Protein AF-A0A965E3R0-F1 (afdb_monomer_lite)

pLDDT: mean 94.41, std 3.92, range [62.34, 98.75]

Foldseek 3Di:
DDFLLLLLQLLVLLLLLQPDPDHDDLPDQLLPDPPSGDPDHPDDSLLSSLLSCVNHPVLPDDLVSLVVSCVPPPLLVVLVSNLSNLVSNLVQVVCVVVVHDGDDRDDRDGDDDPPDFDPQWDAEPQDGGIFHPPHPPDHCVLGSNRRPPVSNVSNQVSCVVRPNHPVCLPDQQDDDDPDGSVRRVVVVVVVCVVSVNDD

Secondary structure (DSSP, 8-state):
---HHHHHHHHHHHHHHHH-SSPPPTTS-GGGSTTTS-SS-SS-HHHHHHHHHHHH-GGG--HHHHHHHHTTS-HHHHHHHHHHHHHHHHHHHHHHHTTPPPPPPPPPPP--------TTEEE-SSSSSEEESSTTSS-HHHHTTTTSHHHHHHHHHHHHHHS--GGGTT-TT-EETTEEHHHHHHHHHHHHHHTT---

Structure (mmCIF, N/CA/C/O backbone):
data_AF-A0A965E3R0-F1
#
_entry.id   AF-A0A965E3R0-F1
#
loop_
_atom_site.group_PDB
_atom_site.id
_atom_site.type_symbol
_atom_site.label_atom_id
_atom_site.label_alt_id
_atom_site.label_comp_id
_atom_site.label_asym_id
_atom_site.label_entity_id
_atom_site.label_seq_id
_atom_site.pdbx_PDB_ins_code
_atom_site.Cartn_x
_atom_site.Cartn_y
_atom_site.Cartn_z
_atom_site.occupancy
_atom_site.B_iso_or_equiv
_atom_site.auth_seq_id
_atom_site.auth_comp_id
_atom_site.auth_asym_id
_atom_site.auth_atom_id
_atom_site.pdbx_PDB_model_num
ATOM 1 N N . TRP A 1 1 ? 4.950 -8.961 9.430 1.00 93.94 1 TRP A N 1
ATOM 2 C CA . TRP A 1 1 ? 5.034 -7.924 10.466 1.00 93.94 1 TRP A CA 1
ATOM 3 C C . TRP A 1 1 ? 3.752 -7.821 11.251 1.00 93.94 1 TRP A C 1
ATOM 5 O O . TRP A 1 1 ? 3.823 -7.940 12.469 1.00 93.94 1 TRP A O 1
ATOM 15 N N . TRP A 1 2 ? 2.605 -7.689 10.591 1.00 96.38 2 TRP A N 1
ATOM 16 C CA . TRP A 1 2 ? 1.301 -7.626 11.250 1.00 96.38 2 TRP A CA 1
ATOM 17 C C . TRP A 1 2 ? 0.753 -9.025 11.568 1.00 96.38 2 TRP A C 1
ATOM 19 O O . TRP A 1 2 ? 0.968 -9.964 10.796 1.00 96.38 2 TRP A O 1
ATOM 29 N N . THR A 1 3 ? 0.046 -9.183 12.692 1.00 96.50 3 THR A N 1
ATOM 30 C CA . THR A 1 3 ? -0.735 -10.408 12.960 1.00 96.50 3 THR A CA 1
ATOM 31 C C . THR A 1 3 ? -1.890 -10.535 11.962 1.00 96.50 3 THR A C 1
ATOM 33 O O . THR A 1 3 ? -2.263 -9.560 11.309 1.00 96.50 3 THR A O 1
ATOM 36 N N . GLY A 1 4 ? -2.511 -11.713 11.853 1.00 95.50 4 GLY A N 1
ATOM 37 C CA . GLY A 1 4 ? -3.682 -11.882 10.983 1.00 95.50 4 GLY A CA 1
ATOM 38 C C . GLY A 1 4 ? -4.835 -10.924 11.314 1.00 95.50 4 GLY A C 1
ATOM 39 O O . GLY A 1 4 ? -5.473 -10.397 10.403 1.00 95.50 4 GLY A O 1
ATOM 40 N N . ALA A 1 5 ? -5.062 -10.645 12.604 1.00 96.12 5 ALA A N 1
ATOM 41 C CA . ALA A 1 5 ? -6.077 -9.691 13.054 1.00 96.12 5 ALA A CA 1
ATOM 42 C C . ALA A 1 5 ? -5.744 -8.266 12.588 1.00 96.12 5 ALA A C 1
ATOM 44 O O . ALA A 1 5 ? -6.564 -7.630 11.928 1.00 96.12 5 ALA A O 1
ATOM 45 N N . GLN A 1 6 ? -4.504 -7.824 12.823 1.00 97.50 6 GLN A N 1
ATOM 46 C CA . GLN A 1 6 ? -4.023 -6.508 12.400 1.00 97.50 6 GLN A CA 1
ATOM 47 C C . GLN A 1 6 ? -4.050 -6.353 10.874 1.00 97.50 6 GLN A C 1
ATOM 49 O O . GLN A 1 6 ? -4.495 -5.328 10.374 1.00 97.50 6 GLN A O 1
ATOM 54 N N . ARG A 1 7 ? -3.648 -7.377 10.104 1.00 97.00 7 ARG A N 1
ATOM 55 C CA . ARG A 1 7 ? -3.723 -7.346 8.630 1.00 97.00 7 ARG A CA 1
ATOM 56 C C . ARG A 1 7 ? -5.144 -7.108 8.142 1.00 97.00 7 ARG A C 1
ATOM 58 O O . ARG A 1 7 ? -5.351 -6.279 7.261 1.00 97.00 7 ARG A O 1
ATOM 65 N N . ARG A 1 8 ? -6.117 -7.830 8.705 1.00 96.88 8 ARG A N 1
ATOM 66 C CA . ARG A 1 8 ? -7.529 -7.681 8.333 1.00 96.88 8 ARG A CA 1
ATOM 67 C C . ARG A 1 8 ? -8.060 -6.297 8.703 1.00 96.88 8 ARG A C 1
ATOM 69 O O . ARG A 1 8 ? -8.764 -5.682 7.911 1.00 96.88 8 ARG A O 1
ATOM 76 N N . GLU A 1 9 ? -7.720 -5.816 9.890 1.00 97.56 9 GLU A N 1
ATOM 77 C CA . GLU A 1 9 ? -8.113 -4.504 10.406 1.00 97.56 9 GLU A CA 1
ATOM 78 C C . GLU A 1 9 ? -7.542 -3.347 9.556 1.00 97.56 9 GLU A C 1
ATOM 80 O O . GLU A 1 9 ? -8.270 -2.435 9.149 1.00 97.56 9 GLU A O 1
ATOM 85 N N . LEU A 1 10 ? -6.267 -3.431 9.177 1.00 98.56 10 LEU A N 1
ATOM 86 C CA . LEU A 1 10 ? -5.617 -2.470 8.284 1.00 98.56 10 LEU A CA 1
ATOM 87 C C . LEU A 1 10 ? -6.175 -2.564 6.856 1.00 98.56 10 LEU A C 1
ATOM 89 O O . LEU A 1 10 ? -6.464 -1.538 6.244 1.00 98.56 10 LEU A O 1
ATOM 93 N N . ALA A 1 11 ? -6.437 -3.772 6.344 1.00 98.31 11 ALA A N 1
ATOM 94 C CA . ALA A 1 11 ? -7.107 -3.961 5.055 1.00 98.31 11 ALA A CA 1
ATOM 95 C C . ALA A 1 11 ? -8.517 -3.345 5.032 1.00 98.31 11 ALA A C 1
ATOM 97 O O . ALA A 1 11 ? -8.917 -2.766 4.022 1.00 98.31 11 ALA A O 1
ATOM 98 N N . ALA A 1 12 ? -9.259 -3.412 6.144 1.00 98.00 12 ALA A N 1
ATOM 99 C CA . ALA A 1 12 ? -10.560 -2.755 6.273 1.00 98.00 12 ALA A CA 1
ATOM 100 C C . ALA A 1 12 ? -10.428 -1.227 6.223 1.00 98.00 12 ALA A C 1
ATOM 102 O O . ALA A 1 12 ? -11.236 -0.560 5.581 1.00 98.00 12 ALA A O 1
ATOM 103 N N . THR A 1 13 ? -9.376 -0.681 6.833 1.00 98.50 13 THR A N 1
ATOM 104 C CA . THR A 1 13 ? -9.073 0.759 6.788 1.00 98.50 13 THR A CA 1
ATOM 105 C C . THR A 1 13 ? -8.695 1.216 5.379 1.00 98.50 13 THR A C 1
ATOM 107 O O . THR A 1 13 ? -9.183 2.244 4.915 1.00 98.50 13 THR A O 1
ATOM 110 N N . ALA A 1 14 ? -7.888 0.430 4.660 1.00 98.44 14 ALA A N 1
ATOM 111 C CA . ALA A 1 14 ? -7.584 0.682 3.252 1.00 98.44 14 ALA A CA 1
ATOM 112 C C . ALA A 1 14 ? -8.856 0.658 2.387 1.00 98.44 14 ALA A C 1
ATOM 114 O O . ALA A 1 14 ? -9.073 1.553 1.569 1.00 98.44 14 ALA A O 1
ATOM 115 N N . LEU A 1 15 ? -9.728 -0.337 2.599 1.00 97.81 15 LEU A N 1
ATOM 116 C CA . LEU A 1 15 ? -10.990 -0.474 1.873 1.00 97.81 15 LEU A CA 1
ATOM 117 C C . LEU A 1 15 ? -11.944 0.700 2.146 1.00 97.81 15 LEU A C 1
ATOM 119 O O . LEU A 1 15 ? -12.558 1.216 1.211 1.00 97.81 15 LEU A O 1
ATOM 123 N N . LEU A 1 16 ? -12.036 1.153 3.399 1.00 97.12 16 LEU A N 1
ATOM 124 C CA . LEU A 1 16 ? -12.762 2.368 3.776 1.00 97.12 16 LEU A CA 1
ATOM 125 C C . LEU A 1 16 ? -12.246 3.567 2.964 1.00 97.12 16 LEU A C 1
ATOM 127 O O . LEU A 1 16 ? -13.006 4.178 2.214 1.00 97.12 16 LEU A O 1
ATOM 131 N N . ALA A 1 17 ? -10.939 3.829 3.011 1.00 97.25 17 ALA A N 1
ATOM 132 C CA . ALA A 1 17 ? -10.317 4.980 2.356 1.00 97.25 17 ALA A CA 1
ATOM 133 C C . ALA A 1 17 ? -10.633 5.069 0.844 1.00 97.25 17 ALA A C 1
ATOM 135 O O . ALA A 1 17 ? -10.911 6.147 0.304 1.00 97.25 17 ALA A O 1
ATOM 136 N N . ILE A 1 18 ? -10.631 3.930 0.138 1.00 95.19 18 ILE A N 1
ATOM 137 C CA . ILE A 1 18 ? -10.877 3.877 -1.317 1.00 95.19 18 ILE A CA 1
ATOM 138 C C . ILE A 1 18 ? -12.361 3.868 -1.717 1.00 95.19 18 ILE A C 1
ATOM 140 O O . ILE A 1 18 ? -12.668 4.048 -2.902 1.00 95.19 18 ILE A O 1
ATOM 144 N N . THR A 1 19 ? -13.275 3.614 -0.776 1.00 93.38 19 THR A N 1
ATOM 145 C CA . THR A 1 19 ? -14.728 3.555 -1.031 1.00 93.38 19 THR A CA 1
ATOM 146 C C . THR A 1 19 ? -15.480 4.780 -0.526 1.00 93.38 19 THR A C 1
ATOM 148 O O . THR A 1 19 ? -16.607 5.019 -0.953 1.00 93.38 19 THR A O 1
ATOM 151 N N . GLU A 1 20 ? -14.860 5.599 0.321 1.00 92.94 20 GLU A N 1
ATOM 152 C CA . GLU A 1 20 ? -15.499 6.797 0.847 1.00 92.94 20 GLU A CA 1
ATOM 153 C C . GLU A 1 20 ? -15.805 7.849 -0.222 1.00 92.94 20 GLU A C 1
ATOM 155 O O . GLU A 1 20 ? -14.956 8.235 -1.041 1.00 92.94 20 GLU A O 1
ATOM 160 N N . THR A 1 21 ? -17.033 8.363 -0.140 1.00 93.62 21 THR A N 1
ATOM 161 C CA . THR A 1 21 ? -17.537 9.492 -0.928 1.00 93.62 21 THR A CA 1
ATOM 162 C C . THR A 1 21 ? -17.011 10.827 -0.403 1.00 93.62 21 THR A C 1
ATOM 164 O O . THR A 1 21 ? -16.703 11.714 -1.193 1.00 93.62 21 THR A O 1
ATOM 167 N N . GLN A 1 22 ? -16.854 10.949 0.917 1.00 94.44 22 GLN A N 1
ATOM 168 C CA . GLN A 1 22 ? -16.300 12.115 1.605 1.00 94.44 22 GLN A CA 1
ATOM 169 C C . GLN A 1 22 ? -15.065 11.684 2.410 1.00 94.44 22 GLN A C 1
ATOM 171 O O . GLN A 1 22 ? -15.198 11.312 3.578 1.00 94.44 22 GLN A O 1
ATOM 176 N N . PRO A 1 23 ? -13.878 11.645 1.779 1.00 95.88 23 PRO A N 1
ATOM 177 C CA . PRO A 1 23 ? -12.663 11.186 2.438 1.00 95.88 23 PRO A CA 1
ATOM 178 C C . PRO A 1 23 ? -12.191 12.179 3.505 1.00 95.88 23 PRO A C 1
ATOM 180 O O . PRO A 1 23 ? -12.348 13.393 3.363 1.00 95.88 23 PRO A O 1
ATOM 183 N N . VAL A 1 24 ? -11.535 11.657 4.538 1.00 96.88 24 VAL A N 1
ATOM 184 C CA . VAL A 1 24 ? -10.808 12.456 5.530 1.00 96.88 24 VAL A CA 1
ATOM 185 C C . VAL A 1 24 ? -9.648 13.186 4.829 1.00 96.88 24 VAL A C 1
ATOM 187 O O . VAL A 1 24 ? -8.958 12.555 4.023 1.00 96.88 24 VAL A O 1
ATOM 190 N N . PRO A 1 25 ? -9.410 14.489 5.081 1.00 96.62 25 PRO A N 1
ATOM 191 C CA . PRO A 1 25 ? -8.293 15.213 4.474 1.00 96.62 25 PRO A CA 1
ATOM 192 C C . PRO A 1 25 ? -6.922 14.603 4.822 1.00 96.62 25 PRO A C 1
ATOM 194 O O . PRO A 1 25 ? -6.751 14.088 5.924 1.00 96.62 25 PRO A O 1
ATOM 197 N N . PRO A 1 26 ? -5.909 14.703 3.942 1.00 95.00 26 PRO A N 1
ATOM 198 C CA . PRO A 1 26 ? -4.623 14.009 4.108 1.00 95.00 26 PRO A CA 1
ATOM 199 C C . PRO A 1 26 ? -3.797 14.430 5.337 1.00 95.00 26 PRO A C 1
ATOM 201 O O . PRO A 1 26 ? -2.894 13.701 5.746 1.00 95.00 26 PRO A O 1
ATOM 204 N N . TRP A 1 27 ? -4.080 15.596 5.924 1.00 94.12 27 TRP A N 1
ATOM 205 C CA . TRP A 1 27 ? -3.433 16.104 7.143 1.00 94.12 27 TRP A CA 1
ATOM 206 C C . TRP A 1 27 ? -4.169 15.730 8.440 1.00 94.12 27 TRP A C 1
ATOM 208 O O . TRP A 1 27 ? -3.725 16.123 9.516 1.00 94.12 27 TRP A O 1
ATOM 218 N N . VAL A 1 28 ? -5.279 14.990 8.358 1.00 97.38 28 VAL A N 1
ATOM 219 C CA . VAL A 1 28 ? -6.041 14.507 9.518 1.00 97.38 28 VAL A CA 1
ATOM 220 C C . VAL A 1 28 ? -5.890 12.991 9.613 1.00 97.38 28 VAL A C 1
ATOM 222 O O . VAL A 1 28 ? -6.179 12.275 8.656 1.00 97.38 28 VAL A O 1
ATOM 225 N N . GLY A 1 29 ? -5.448 12.491 10.768 1.00 97.12 29 GLY A N 1
ATOM 226 C CA . GLY A 1 29 ? -5.412 11.052 11.026 1.00 97.12 29 GLY A CA 1
ATOM 227 C C . GLY A 1 29 ? -6.830 10.491 11.109 1.00 97.12 29 GLY A C 1
ATOM 228 O O . GLY A 1 29 ? -7.634 10.972 11.908 1.00 97.12 29 GLY A O 1
ATOM 229 N N . VAL A 1 30 ? -7.162 9.482 10.302 1.00 98.00 30 VAL A N 1
ATOM 230 C CA . VAL A 1 30 ? -8.483 8.832 10.342 1.00 98.00 30 VAL A CA 1
ATOM 231 C C . VAL A 1 30 ? -8.812 8.277 11.736 1.00 98.00 30 VAL A C 1
ATOM 233 O O . VAL A 1 30 ? -9.974 8.283 12.136 1.00 98.00 30 VAL A O 1
ATOM 236 N N . SER A 1 31 ? -7.793 7.887 12.505 1.00 97.25 31 SER A N 1
ATOM 237 C CA . SER A 1 31 ? -7.896 7.425 13.891 1.00 97.25 31 SER A CA 1
ATOM 238 C C . SER A 1 31 ? -8.421 8.492 14.859 1.00 97.25 31 SER A C 1
ATOM 240 O O . SER A 1 31 ? -8.996 8.167 15.895 1.00 97.25 31 SER A O 1
ATOM 242 N N . THR A 1 32 ? -8.269 9.771 14.504 1.00 97.38 32 THR A N 1
ATOM 243 C CA . THR A 1 32 ? -8.724 10.926 15.296 1.00 97.38 32 THR A CA 1
ATOM 244 C C . THR A 1 32 ? -10.156 11.353 14.981 1.00 97.38 32 THR A C 1
ATOM 246 O O . THR A 1 32 ? -10.734 12.173 15.695 1.00 97.38 32 THR A O 1
ATOM 249 N N . VAL A 1 33 ? -10.753 10.807 13.918 1.00 97.44 33 VAL A N 1
ATOM 250 C CA . VAL A 1 33 ? -12.105 11.165 13.491 1.00 97.44 33 VAL A CA 1
ATOM 251 C C . VAL A 1 33 ? -13.112 10.259 14.193 1.00 97.44 33 VAL A C 1
ATOM 253 O O . VAL A 1 33 ? -13.103 9.038 14.027 1.00 97.44 33 VAL A O 1
ATOM 256 N N . ALA A 1 34 ? -14.014 10.867 14.964 1.00 95.75 34 ALA A N 1
ATOM 257 C CA . ALA A 1 34 ? -15.018 10.139 15.731 1.00 95.75 34 ALA A CA 1
ATOM 258 C C . ALA A 1 34 ? -15.825 9.172 14.847 1.00 95.75 34 ALA A C 1
ATOM 260 O O . ALA A 1 34 ? -16.325 9.545 13.784 1.00 95.75 34 ALA A O 1
ATOM 261 N N . ASN A 1 35 ? -15.970 7.930 15.317 1.00 93.56 35 ASN A N 1
ATOM 262 C CA . ASN A 1 35 ? -16.735 6.861 14.669 1.00 93.56 35 ASN A CA 1
ATOM 263 C C . ASN A 1 35 ? -16.265 6.472 13.251 1.00 93.56 35 ASN A C 1
ATOM 265 O O . ASN A 1 35 ? -17.006 5.788 12.545 1.00 93.56 35 ASN A O 1
ATOM 269 N N . LYS A 1 36 ? -15.059 6.876 12.810 1.00 95.06 36 LYS A N 1
ATOM 270 C CA . LYS A 1 36 ? -14.505 6.410 11.524 1.00 95.06 36 LYS A CA 1
ATOM 271 C C . LYS A 1 36 ? -13.907 5.017 11.591 1.00 95.06 36 LYS A C 1
ATOM 273 O O . LYS A 1 36 ? -14.037 4.261 10.632 1.00 95.06 36 LYS A O 1
ATOM 278 N N . LEU A 1 37 ? -13.269 4.686 12.707 1.00 96.50 37 LEU A N 1
ATOM 279 C CA . LEU A 1 37 ? -12.708 3.367 12.965 1.00 96.50 37 LEU A CA 1
ATOM 280 C C . LEU A 1 37 ? -13.435 2.697 14.143 1.00 96.50 37 LEU A C 1
ATOM 282 O O . LEU A 1 37 ? -14.018 3.396 14.977 1.00 96.50 37 LEU A O 1
ATOM 286 N N . PRO A 1 38 ? -13.408 1.355 14.235 1.00 94.31 38 PRO A N 1
ATOM 287 C CA . PRO A 1 38 ? -13.856 0.639 15.428 1.00 94.31 38 PRO A CA 1
ATOM 288 C C . PRO A 1 38 ? -13.138 1.121 16.697 1.00 94.31 38 PRO A C 1
ATOM 290 O O . PRO A 1 38 ? -11.967 1.474 16.646 1.00 94.31 38 PRO A O 1
ATOM 293 N N . ALA A 1 39 ? -13.815 1.083 17.849 1.00 90.00 39 ALA A N 1
ATOM 294 C CA . ALA A 1 39 ? -13.237 1.561 19.112 1.00 90.00 39 ALA A CA 1
ATOM 295 C C . ALA A 1 39 ? -12.097 0.670 19.645 1.00 90.00 39 ALA A C 1
ATOM 297 O O . ALA A 1 39 ? -11.184 1.155 20.305 1.00 90.00 39 ALA A O 1
ATOM 298 N N . ASN A 1 40 ? -12.150 -0.633 19.354 1.00 92.62 40 ASN A N 1
ATOM 299 C CA . ASN A 1 40 ? -11.196 -1.624 19.849 1.00 92.62 40 ASN A CA 1
ATOM 300 C C . ASN A 1 40 ? -10.246 -2.044 18.723 1.00 92.62 40 ASN A C 1
ATOM 302 O O . ASN A 1 40 ? -10.427 -3.105 18.122 1.00 92.62 40 ASN A O 1
ATOM 306 N N . LEU A 1 41 ? -9.272 -1.186 18.422 1.00 95.56 41 LEU A N 1
ATOM 307 C CA . LEU A 1 41 ? -8.223 -1.456 17.438 1.00 95.56 41 LEU A CA 1
ATOM 308 C C . LEU A 1 41 ? -7.099 -2.298 18.046 1.00 95.56 41 LEU A C 1
ATOM 310 O O . LEU A 1 41 ? -6.737 -2.141 19.213 1.00 95.56 41 LEU A O 1
ATOM 314 N N . THR A 1 42 ? -6.543 -3.197 17.241 1.00 95.88 42 THR A N 1
ATOM 315 C CA . THR A 1 42 ? -5.389 -4.033 17.595 1.00 95.88 42 THR A CA 1
ATOM 316 C C . THR A 1 42 ? -4.101 -3.562 16.926 1.00 95.88 42 THR A C 1
ATOM 318 O O . THR A 1 42 ? -3.005 -3.852 17.419 1.00 95.88 42 THR A O 1
ATOM 321 N N . ALA A 1 43 ? -4.197 -2.863 15.793 1.00 97.50 43 ALA A N 1
ATOM 322 C CA . ALA A 1 43 ? -3.081 -2.162 15.180 1.00 97.50 43 ALA A CA 1
ATOM 323 C C . ALA A 1 43 ? -2.956 -0.749 15.784 1.00 97.50 43 ALA A C 1
ATOM 325 O O . ALA A 1 43 ? -3.948 -0.166 16.220 1.00 97.50 43 ALA A O 1
ATOM 326 N N . PRO A 1 44 ? -1.741 -0.175 15.846 1.00 97.88 44 PRO A N 1
ATOM 327 C CA . PRO A 1 44 ? -1.559 1.167 16.383 1.00 97.88 44 PRO A CA 1
ATOM 328 C C . PRO A 1 44 ? -2.203 2.215 15.464 1.00 97.88 44 PRO A C 1
ATOM 330 O O . PRO A 1 44 ? -2.177 2.077 14.239 1.00 97.88 44 PRO A O 1
ATOM 333 N N . ASN A 1 45 ? -2.715 3.301 16.049 1.00 98.00 45 ASN A N 1
ATOM 334 C CA . ASN A 1 45 ? -3.397 4.382 15.323 1.00 98.00 45 ASN A CA 1
ATOM 335 C C . ASN A 1 45 ? -2.581 4.929 14.141 1.00 98.00 45 ASN A C 1
ATOM 337 O O . ASN A 1 45 ? -3.121 5.105 13.051 1.00 98.00 45 ASN A O 1
ATOM 341 N N . ILE A 1 46 ? -1.268 5.102 14.314 1.00 98.38 46 ILE A N 1
ATOM 342 C CA . ILE A 1 46 ? -0.375 5.575 13.248 1.00 98.38 46 ILE A CA 1
ATOM 343 C C . ILE A 1 46 ? -0.375 4.658 12.011 1.00 98.38 46 ILE A C 1
ATOM 345 O O . ILE A 1 46 ? -0.262 5.143 10.888 1.00 98.38 46 ILE A O 1
ATOM 349 N N . ALA A 1 47 ? -0.565 3.341 12.174 1.00 98.69 47 ALA A N 1
ATOM 350 C CA . ALA A 1 47 ? -0.659 2.409 11.049 1.00 98.69 47 ALA A CA 1
ATOM 351 C C . ALA A 1 47 ? -1.984 2.567 10.288 1.00 98.69 47 ALA A C 1
ATOM 353 O O . ALA A 1 47 ? -2.002 2.463 9.061 1.00 98.69 47 ALA A O 1
ATOM 354 N N . HIS A 1 48 ? -3.077 2.874 10.992 1.00 98.69 48 HIS A N 1
ATOM 355 C CA . HIS A 1 48 ? -4.356 3.218 10.369 1.00 98.69 48 HIS A CA 1
ATOM 356 C C . HIS A 1 48 ? -4.280 4.529 9.596 1.00 98.69 48 HIS A C 1
ATOM 358 O O . HIS A 1 48 ? -4.698 4.592 8.440 1.00 98.69 48 HIS A O 1
ATOM 364 N N . ASP A 1 49 ? -3.706 5.558 10.213 1.00 98.56 49 ASP A N 1
ATOM 365 C CA . ASP A 1 49 ? -3.529 6.867 9.590 1.00 98.56 49 ASP A CA 1
ATOM 366 C C . ASP A 1 49 ? -2.642 6.766 8.350 1.00 98.56 49 ASP A C 1
ATOM 368 O O . ASP A 1 49 ? -2.972 7.314 7.292 1.00 98.56 49 ASP A O 1
ATOM 372 N N . ALA A 1 50 ? -1.562 5.988 8.447 1.00 98.56 50 ALA A N 1
ATOM 373 C CA . ALA A 1 50 ? -0.669 5.752 7.331 1.00 98.56 50 ALA A CA 1
ATOM 374 C C . ALA A 1 50 ? -1.351 4.984 6.193 1.00 98.56 50 ALA A C 1
ATOM 376 O O . ALA A 1 50 ? -1.338 5.465 5.060 1.00 98.56 50 ALA A O 1
ATOM 377 N N . ILE A 1 51 ? -1.988 3.834 6.457 1.00 98.75 51 ILE A N 1
ATOM 378 C CA . ILE A 1 51 ? -2.601 3.039 5.381 1.00 98.75 51 ILE A CA 1
ATOM 379 C C . ILE A 1 51 ? -3.776 3.763 4.727 1.00 98.75 51 ILE A C 1
ATOM 381 O O . ILE A 1 51 ? -3.966 3.647 3.515 1.00 98.75 51 ILE A O 1
ATOM 385 N N . TYR A 1 52 ? -4.528 4.553 5.495 1.00 98.56 52 TYR A N 1
ATOM 386 C CA . TYR A 1 52 ? -5.589 5.395 4.961 1.00 98.56 52 TYR A CA 1
ATOM 387 C C . TYR A 1 52 ? -5.024 6.420 3.973 1.00 98.56 52 TYR A C 1
ATOM 389 O O . TYR A 1 52 ? -5.484 6.508 2.829 1.00 98.56 52 TYR A O 1
ATOM 397 N N . ARG A 1 53 ? -3.981 7.158 4.380 1.00 97.88 53 ARG A N 1
ATOM 398 C CA . ARG A 1 53 ? -3.346 8.171 3.529 1.00 97.88 53 ARG A CA 1
ATOM 399 C C . ARG A 1 53 ? -2.668 7.551 2.310 1.00 97.88 53 ARG A C 1
ATOM 401 O O . ARG A 1 53 ? -2.844 8.082 1.221 1.00 97.88 53 ARG A O 1
ATOM 408 N N . ILE A 1 54 ? -1.980 6.416 2.452 1.00 97.19 54 ILE A N 1
ATOM 409 C CA . ILE A 1 54 ? -1.403 5.662 1.323 1.00 97.19 54 ILE A CA 1
ATOM 410 C C . ILE A 1 54 ? -2.500 5.273 0.325 1.00 97.19 54 ILE A C 1
ATOM 412 O O . ILE A 1 54 ? -2.348 5.470 -0.876 1.00 97.19 54 ILE A O 1
ATOM 416 N N . SER A 1 55 ? -3.629 4.759 0.816 1.00 97.19 55 SER A N 1
ATOM 417 C CA . SER A 1 55 ? -4.702 4.240 -0.039 1.00 97.19 55 SER A CA 1
ATOM 418 C C . SER A 1 55 ? -5.493 5.340 -0.752 1.00 97.19 55 SER A C 1
ATOM 420 O O . SER A 1 55 ? -6.004 5.117 -1.852 1.00 97.19 55 SER A O 1
ATOM 422 N N . ARG A 1 56 ? -5.631 6.525 -0.141 1.00 95.75 56 ARG A N 1
ATOM 423 C CA . ARG A 1 56 ? -6.485 7.604 -0.666 1.00 95.75 56 ARG A CA 1
ATOM 424 C C . ARG A 1 56 ? -5.728 8.805 -1.225 1.00 95.75 56 ARG A C 1
ATOM 426 O O . ARG A 1 56 ? -6.184 9.390 -2.203 1.00 95.75 56 ARG A O 1
ATOM 433 N N . HIS A 1 57 ? -4.596 9.153 -0.626 1.00 95.81 57 HIS A N 1
ATOM 434 C CA . HIS A 1 57 ? -3.887 10.419 -0.826 1.00 95.81 57 HIS A CA 1
ATOM 435 C C . HIS A 1 57 ? -2.391 10.206 -1.102 1.00 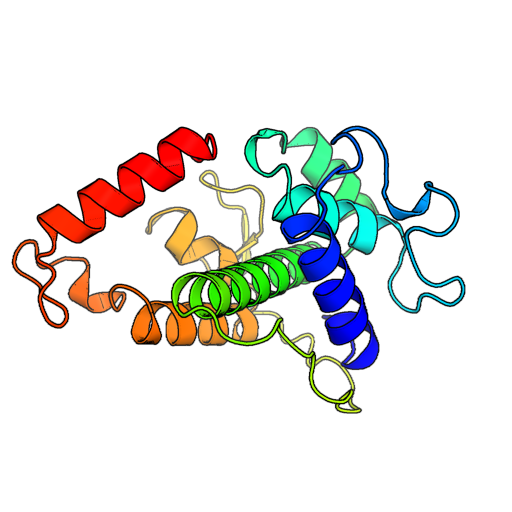95.81 57 HIS A C 1
ATOM 437 O O . HIS A 1 57 ? -1.556 10.964 -0.604 1.00 95.81 57 HIS A O 1
ATOM 443 N N . ALA A 1 58 ? -2.044 9.179 -1.886 1.00 93.19 58 ALA A N 1
ATOM 444 C CA . ALA A 1 58 ? -0.658 8.806 -2.194 1.00 93.19 58 ALA A CA 1
ATOM 445 C C . ALA A 1 58 ? 0.195 9.968 -2.750 1.00 93.19 58 ALA A C 1
ATOM 447 O O . ALA A 1 58 ? 1.367 10.087 -2.411 1.00 93.19 58 ALA A O 1
ATOM 448 N N . ALA A 1 59 ? -0.409 10.876 -3.522 1.00 93.62 59 ALA A N 1
ATOM 449 C CA . ALA A 1 59 ? 0.241 12.075 -4.063 1.00 93.62 59 ALA A CA 1
ATOM 450 C C . ALA A 1 59 ? 0.769 13.048 -2.993 1.00 93.62 59 ALA A C 1
ATOM 452 O O . ALA A 1 59 ? 1.613 13.895 -3.257 1.00 93.62 59 ALA A O 1
ATOM 453 N N . THR A 1 60 ? 0.251 12.950 -1.768 1.00 95.00 60 THR A N 1
ATOM 454 C CA . THR A 1 60 ? 0.587 13.866 -0.671 1.00 95.00 60 THR A CA 1
ATOM 455 C C . THR A 1 60 ? 1.692 13.334 0.232 1.00 95.00 60 THR A C 1
ATOM 457 O O . THR A 1 60 ? 2.014 13.980 1.230 1.00 95.00 60 THR A O 1
ATOM 460 N N . LEU A 1 61 ? 2.204 12.129 -0.023 1.00 95.31 61 LEU A N 1
ATOM 461 C CA . LEU A 1 61 ? 3.227 11.523 0.821 1.00 95.31 61 LEU A CA 1
ATOM 462 C C . LEU A 1 61 ? 4.559 12.247 0.604 1.00 95.31 61 LEU A C 1
ATOM 464 O O . LEU A 1 61 ? 4.944 12.531 -0.526 1.00 95.31 61 LEU A O 1
ATOM 468 N N . THR A 1 62 ? 5.271 12.527 1.692 1.00 95.56 62 THR A N 1
ATOM 469 C CA . THR A 1 62 ? 6.610 13.128 1.652 1.00 95.56 62 THR A CA 1
ATOM 470 C C . THR A 1 62 ? 7.583 12.288 2.465 1.00 95.56 62 THR A C 1
ATOM 472 O O . THR A 1 62 ? 7.170 11.471 3.297 1.00 95.56 62 THR A O 1
ATOM 475 N N . ARG A 1 63 ? 8.882 12.514 2.260 1.00 95.62 63 ARG A N 1
ATOM 476 C CA . ARG A 1 63 ? 9.930 11.843 3.030 1.00 95.62 63 ARG A CA 1
ATOM 477 C C . ARG A 1 63 ? 9.800 12.133 4.526 1.00 95.62 63 ARG A C 1
ATOM 479 O O . ARG A 1 63 ? 9.878 11.209 5.325 1.00 95.62 63 ARG A O 1
ATOM 486 N N . GLU A 1 64 ? 9.519 13.377 4.903 1.00 97.62 64 GLU A N 1
ATOM 487 C CA . GLU A 1 64 ? 9.358 13.781 6.305 1.00 97.62 64 GLU A CA 1
ATOM 488 C C . GLU A 1 64 ? 8.140 13.106 6.945 1.00 97.62 64 GLU A C 1
ATOM 490 O O . GLU A 1 64 ? 8.159 12.758 8.124 1.00 97.62 64 GLU A O 1
ATOM 495 N N . TRP A 1 65 ? 7.057 12.922 6.181 1.00 97.62 65 TRP A N 1
ATOM 496 C CA . TRP A 1 65 ? 5.907 12.151 6.647 1.00 97.62 65 TRP A CA 1
ATOM 497 C C . TRP A 1 65 ? 6.282 10.682 6.866 1.00 97.62 65 TRP A C 1
ATOM 499 O O . TRP A 1 65 ? 5.951 10.130 7.913 1.00 97.62 65 TRP A O 1
ATOM 509 N N . TYR A 1 66 ? 7.000 10.070 5.922 1.00 97.75 66 TYR A N 1
ATOM 510 C CA . TYR A 1 66 ? 7.460 8.689 6.055 1.00 97.75 66 TYR A CA 1
ATOM 511 C C . TYR A 1 66 ? 8.354 8.517 7.288 1.00 97.75 66 TYR A C 1
ATOM 513 O O . TYR A 1 66 ? 8.096 7.629 8.095 1.00 97.75 66 TYR A O 1
ATOM 521 N N . GLU A 1 67 ? 9.338 9.400 7.477 1.00 97.94 67 GLU A N 1
ATOM 522 C CA . GLU A 1 67 ? 10.257 9.387 8.622 1.00 97.94 67 GLU A CA 1
ATOM 523 C C . GLU A 1 67 ? 9.510 9.484 9.961 1.00 97.94 67 GLU A C 1
ATOM 525 O O . GLU A 1 67 ? 9.847 8.767 10.901 1.00 97.94 67 GLU A O 1
ATOM 530 N N . LYS A 1 68 ? 8.444 10.296 10.040 1.00 97.88 68 LYS A N 1
ATOM 531 C CA . LYS A 1 68 ? 7.565 10.350 11.222 1.00 97.88 68 LYS A CA 1
ATOM 532 C C . LYS A 1 68 ? 6.821 9.039 11.455 1.00 97.88 68 LYS A C 1
ATOM 534 O O . LYS A 1 68 ? 6.756 8.579 12.587 1.00 97.88 68 LYS A O 1
ATOM 539 N N . VAL A 1 69 ? 6.281 8.426 10.401 1.00 98.38 69 VAL A N 1
ATOM 540 C CA . VAL A 1 69 ? 5.569 7.145 10.520 1.00 98.38 69 VAL A CA 1
ATOM 541 C C . VAL A 1 69 ? 6.515 6.048 11.007 1.00 98.38 69 VAL A C 1
ATOM 543 O O . VAL A 1 69 ? 6.194 5.346 11.965 1.00 98.38 69 VAL A O 1
ATOM 546 N N . VAL A 1 70 ? 7.699 5.909 10.402 1.00 98.00 70 VAL A N 1
ATOM 547 C CA . VAL A 1 70 ? 8.648 4.844 10.777 1.00 98.00 70 VAL A CA 1
ATOM 548 C C . VAL A 1 70 ? 9.424 5.114 12.069 1.00 98.00 70 VAL A C 1
ATOM 550 O O . VAL A 1 70 ? 10.155 4.247 12.541 1.00 98.00 70 VAL A O 1
ATOM 553 N N . ALA A 1 71 ? 9.247 6.290 12.677 1.00 98.00 71 ALA A N 1
ATOM 554 C CA . ALA A 1 71 ? 9.653 6.526 14.059 1.00 98.00 71 ALA A CA 1
ATOM 555 C C . ALA A 1 71 ? 8.735 5.804 15.067 1.00 98.00 71 ALA A C 1
ATOM 557 O O . ALA A 1 71 ? 9.158 5.536 16.190 1.00 98.00 71 ALA A O 1
ATOM 558 N N . GLU A 1 72 ? 7.501 5.466 14.673 1.00 98.06 72 GLU A N 1
ATOM 559 C CA . GLU A 1 72 ? 6.510 4.799 15.528 1.00 98.06 72 GLU A CA 1
ATOM 560 C C . GLU A 1 72 ? 6.247 3.335 15.138 1.00 98.06 72 GLU A C 1
ATOM 562 O O . GLU A 1 72 ? 5.833 2.534 15.979 1.00 98.06 72 GLU A O 1
ATOM 567 N N . ILE A 1 73 ? 6.489 2.958 13.878 1.00 98.00 73 ILE A N 1
ATOM 568 C CA . ILE A 1 73 ? 6.372 1.573 13.400 1.00 98.00 73 ILE A CA 1
ATOM 569 C C . ILE A 1 73 ? 7.641 1.111 12.687 1.00 98.00 73 ILE A C 1
ATOM 571 O O . ILE A 1 73 ? 8.343 1.894 12.061 1.00 98.00 73 ILE A O 1
ATOM 575 N N . ASP A 1 74 ? 7.916 -0.192 12.734 1.00 97.38 74 ASP A N 1
ATOM 576 C CA . ASP A 1 74 ? 9.057 -0.783 12.030 1.00 97.38 74 ASP A CA 1
ATOM 577 C C . ASP A 1 74 ? 8.989 -0.479 10.510 1.00 97.38 74 ASP A C 1
ATOM 579 O O . ASP A 1 74 ? 7.929 -0.685 9.904 1.00 97.38 74 ASP A O 1
ATOM 583 N N . PRO A 1 75 ? 10.083 -0.035 9.855 1.00 97.25 75 PRO A N 1
ATOM 584 C CA . PRO A 1 75 ? 10.096 0.233 8.414 1.00 97.25 75 PRO A CA 1
ATOM 585 C C . PRO A 1 75 ? 9.617 -0.946 7.554 1.00 97.25 75 PRO A C 1
ATOM 587 O O . PRO A 1 75 ? 8.956 -0.753 6.537 1.00 97.25 75 PRO A O 1
ATOM 590 N N . LEU A 1 76 ? 9.882 -2.186 7.962 1.00 97.62 76 LEU A N 1
ATOM 591 C CA . LEU A 1 76 ? 9.419 -3.382 7.258 1.00 97.62 76 LEU A CA 1
ATOM 592 C C . LEU A 1 76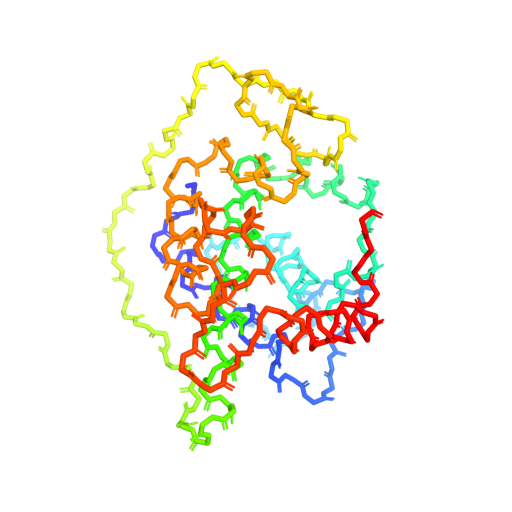 ? 7.922 -3.643 7.510 1.00 97.62 76 LEU A C 1
ATOM 594 O O . LEU A 1 76 ? 7.228 -4.178 6.644 1.00 97.62 76 LEU A O 1
ATOM 598 N N . ALA A 1 77 ? 7.380 -3.195 8.648 1.00 97.88 77 ALA A N 1
ATOM 599 C CA . ALA A 1 77 ? 5.933 -3.157 8.862 1.00 97.88 77 ALA A CA 1
ATOM 600 C C . ALA A 1 77 ? 5.249 -2.125 7.954 1.00 97.88 77 ALA A C 1
ATOM 602 O O . ALA A 1 77 ? 4.157 -2.401 7.453 1.00 97.88 77 ALA A O 1
ATOM 603 N N . PHE A 1 78 ? 5.897 -0.983 7.695 1.00 98.38 78 PHE A N 1
ATOM 604 C CA . PHE A 1 78 ? 5.445 0.002 6.708 1.00 98.38 78 PHE A CA 1
ATOM 605 C C . PHE A 1 78 ? 5.457 -0.568 5.279 1.00 98.38 78 PHE A C 1
ATOM 607 O O . PHE A 1 78 ? 4.476 -0.418 4.555 1.00 98.38 78 PHE A O 1
ATOM 614 N N . ILE A 1 79 ? 6.505 -1.301 4.883 1.00 97.94 79 ILE A N 1
ATOM 615 C CA . ILE A 1 79 ? 6.546 -1.984 3.574 1.00 97.94 79 ILE A CA 1
ATOM 616 C C . ILE A 1 79 ? 5.375 -2.968 3.431 1.00 97.94 79 ILE A C 1
ATOM 618 O O . ILE A 1 79 ? 4.687 -2.984 2.409 1.00 97.94 79 ILE A O 1
ATOM 622 N N . GLU A 1 80 ? 5.101 -3.772 4.462 1.00 98.12 80 GLU A N 1
ATOM 623 C CA . GLU A 1 80 ? 3.934 -4.657 4.460 1.00 98.12 80 GLU A CA 1
ATOM 624 C C . GLU A 1 80 ? 2.609 -3.881 4.399 1.00 98.12 80 GLU A C 1
ATOM 626 O O . GLU A 1 80 ? 1.682 -4.319 3.720 1.00 98.12 80 GLU A O 1
ATOM 631 N N . LEU A 1 81 ? 2.526 -2.714 5.044 1.00 98.19 81 LEU A N 1
ATOM 632 C CA . LEU A 1 81 ? 1.363 -1.826 5.000 1.00 98.19 81 LEU A CA 1
ATOM 633 C C . LEU A 1 81 ? 1.058 -1.352 3.571 1.00 98.19 81 LEU A C 1
ATOM 635 O O . LEU A 1 81 ? -0.087 -1.438 3.125 1.00 98.19 81 LEU A O 1
ATOM 639 N N . CYS A 1 82 ? 2.088 -0.923 2.836 1.00 97.81 82 CYS A N 1
ATOM 640 C CA . CYS A 1 82 ? 1.984 -0.586 1.416 1.00 97.81 82 CYS A CA 1
ATOM 641 C C . CYS A 1 82 ? 1.492 -1.787 0.594 1.00 97.81 82 CYS A C 1
ATOM 643 O O . CYS A 1 82 ? 0.604 -1.640 -0.242 1.00 97.81 82 CYS A O 1
ATOM 645 N N . GLY A 1 83 ? 1.997 -2.992 0.880 1.00 97.69 83 GLY A N 1
ATOM 646 C CA . GLY A 1 83 ? 1.558 -4.219 0.213 1.00 97.69 83 GLY A CA 1
ATOM 647 C C . GLY A 1 83 ? 0.078 -4.551 0.442 1.00 97.69 83 GLY A C 1
ATOM 648 O O . GLY A 1 83 ? -0.633 -4.934 -0.493 1.00 97.69 83 GLY A O 1
ATOM 649 N N . ILE A 1 84 ? -0.415 -4.356 1.670 1.00 98.06 84 ILE A N 1
ATOM 650 C CA . ILE A 1 84 ? -1.840 -4.504 2.001 1.00 98.06 84 ILE A CA 1
ATOM 651 C C . ILE A 1 84 ? -2.670 -3.490 1.203 1.00 98.06 84 ILE A C 1
ATOM 653 O O . ILE A 1 84 ? -3.648 -3.883 0.564 1.00 98.06 84 ILE A O 1
ATOM 657 N N . ALA A 1 85 ? -2.267 -2.215 1.192 1.00 97.88 85 ALA A N 1
ATOM 658 C CA . ALA A 1 85 ? -2.962 -1.162 0.451 1.00 97.88 85 ALA A CA 1
ATOM 659 C C . ALA A 1 85 ? -3.042 -1.474 -1.054 1.00 97.88 85 ALA A C 1
ATOM 661 O O . ALA A 1 85 ? -4.131 -1.431 -1.626 1.00 97.88 85 ALA A O 1
ATOM 662 N N . CYS A 1 86 ? -1.923 -1.867 -1.676 1.00 96.00 86 CYS A N 1
ATOM 663 C CA . CYS A 1 86 ? -1.877 -2.270 -3.084 1.00 96.00 86 CYS A CA 1
ATOM 664 C C . CYS A 1 86 ? -2.823 -3.444 -3.369 1.00 96.00 86 CYS A C 1
ATOM 666 O O . CYS A 1 86 ? -3.631 -3.377 -4.291 1.00 96.00 86 CYS A O 1
ATOM 668 N N . THR A 1 87 ? -2.783 -4.491 -2.540 1.00 96.12 87 THR A N 1
ATOM 669 C CA . THR A 1 87 ? -3.632 -5.679 -2.715 1.00 96.12 87 THR A CA 1
ATOM 670 C C . THR A 1 87 ? -5.118 -5.321 -2.651 1.00 96.12 87 THR A C 1
ATOM 672 O O . THR A 1 87 ? -5.894 -5.706 -3.528 1.00 96.12 87 THR A O 1
ATOM 675 N N . VAL A 1 88 ? -5.522 -4.550 -1.635 1.00 97.38 88 VAL A N 1
ATOM 676 C CA . VAL A 1 88 ? -6.916 -4.120 -1.460 1.00 97.38 88 VAL A CA 1
ATOM 677 C C . VAL A 1 88 ? -7.362 -3.238 -2.623 1.00 97.38 88 VAL A C 1
ATOM 679 O O . VAL A 1 88 ? -8.437 -3.470 -3.177 1.00 97.38 88 VAL A O 1
ATOM 682 N N . ALA A 1 89 ? -6.542 -2.264 -3.026 1.00 94.94 89 ALA A N 1
ATOM 683 C CA . ALA A 1 89 ? -6.858 -1.356 -4.122 1.00 94.94 89 ALA A CA 1
ATOM 684 C C . ALA A 1 89 ? -7.065 -2.106 -5.446 1.00 94.94 89 ALA A C 1
ATOM 686 O O . ALA A 1 89 ? -8.079 -1.883 -6.110 1.00 94.94 89 ALA A O 1
ATOM 687 N N . SER A 1 90 ? -6.167 -3.034 -5.794 1.00 94.12 90 SER A N 1
ATOM 688 C CA . SER A 1 90 ? -6.261 -3.833 -7.021 1.00 94.12 90 SER A CA 1
ATOM 689 C C . SER A 1 90 ? -7.526 -4.693 -7.053 1.00 94.12 90 SER A C 1
ATOM 691 O O . SER A 1 90 ? -8.304 -4.625 -8.006 1.00 94.12 90 SER A O 1
ATOM 693 N N . VAL A 1 91 ? -7.801 -5.451 -5.984 1.00 95.38 91 VAL A N 1
ATOM 694 C CA . VAL A 1 91 ? -8.991 -6.318 -5.922 1.00 95.38 91 VAL A CA 1
ATOM 695 C C . VAL A 1 91 ? -10.282 -5.496 -5.921 1.00 95.38 91 VAL A C 1
ATOM 697 O O . VAL A 1 91 ? -11.230 -5.834 -6.631 1.00 95.38 91 VAL A O 1
ATOM 700 N N . ALA A 1 92 ? -10.341 -4.406 -5.153 1.00 95.94 92 ALA A N 1
ATOM 701 C CA . ALA A 1 92 ? -11.528 -3.560 -5.093 1.00 95.94 92 ALA A CA 1
ATOM 702 C C . ALA A 1 92 ? -11.802 -2.848 -6.427 1.00 95.94 92 ALA A C 1
ATOM 704 O O . ALA A 1 92 ? -12.959 -2.755 -6.839 1.00 95.94 92 ALA A O 1
ATOM 705 N N . ALA A 1 93 ? -10.760 -2.375 -7.119 1.00 93.44 93 ALA A N 1
ATOM 706 C CA . ALA A 1 93 ? -10.892 -1.781 -8.446 1.00 93.44 93 ALA A CA 1
ATOM 707 C C . ALA A 1 93 ? -11.390 -2.810 -9.469 1.00 93.44 93 ALA A C 1
ATOM 709 O O . ALA A 1 93 ? -12.353 -2.534 -10.179 1.00 93.44 93 ALA A O 1
ATOM 710 N N . PHE A 1 94 ? -10.810 -4.014 -9.488 1.00 94.00 94 PHE A N 1
ATOM 711 C CA . PHE A 1 94 ? -11.239 -5.094 -10.379 1.00 94.00 94 PHE A CA 1
ATOM 712 C C . PHE A 1 94 ? -12.722 -5.444 -10.194 1.00 94.00 94 PHE A C 1
ATOM 714 O O . PHE A 1 94 ? -13.487 -5.475 -11.158 1.00 94.00 94 PHE A O 1
ATOM 721 N N . ARG A 1 95 ? -13.158 -5.636 -8.941 1.00 95.44 95 ARG A N 1
ATOM 722 C CA . ARG A 1 95 ? -14.563 -5.940 -8.621 1.00 95.44 95 ARG A CA 1
ATOM 723 C C . ARG A 1 95 ? -15.506 -4.823 -9.052 1.00 95.44 95 ARG A C 1
ATOM 725 O O . ARG A 1 95 ? -16.545 -5.109 -9.638 1.00 95.44 95 ARG A O 1
ATOM 732 N N . ARG A 1 96 ? -15.123 -3.565 -8.813 1.00 94.69 96 ARG A N 1
ATOM 733 C CA . ARG A 1 96 ? -15.896 -2.387 -9.226 1.00 94.69 96 ARG A CA 1
ATOM 734 C C . ARG A 1 96 ? -16.060 -2.322 -10.742 1.00 94.69 96 ARG A C 1
ATOM 736 O O . ARG A 1 96 ? -17.171 -2.118 -11.210 1.00 94.69 96 ARG A O 1
ATOM 743 N N . THR A 1 97 ? -14.986 -2.537 -11.500 1.00 92.88 97 THR A N 1
ATOM 744 C CA . THR A 1 97 ? -15.016 -2.529 -12.973 1.00 92.88 97 THR A CA 1
ATOM 745 C C . THR A 1 97 ? -15.949 -3.599 -13.538 1.00 92.88 97 THR A C 1
ATOM 747 O O . THR A 1 97 ? -16.595 -3.377 -14.557 1.00 92.88 97 THR A O 1
ATOM 750 N N . LEU A 1 98 ? -16.054 -4.747 -12.864 1.00 95.38 98 LEU A N 1
ATOM 751 C CA . LEU A 1 98 ? -16.941 -5.842 -13.255 1.00 95.38 98 LEU A CA 1
ATOM 752 C C . LEU A 1 98 ? -18.350 -5.757 -12.645 1.00 95.38 98 LEU A C 1
ATOM 754 O O . LEU A 1 98 ? -19.120 -6.703 -12.790 1.00 95.38 98 LEU A O 1
ATOM 758 N N . ASN A 1 99 ? -18.697 -4.662 -11.955 1.00 96.69 99 ASN A N 1
ATOM 759 C CA . ASN A 1 99 ? -19.959 -4.513 -11.218 1.00 96.69 99 ASN A CA 1
ATOM 760 C C . ASN A 1 99 ? -20.250 -5.683 -10.256 1.00 96.69 99 ASN A C 1
ATOM 762 O O . ASN A 1 99 ? -21.399 -6.076 -10.052 1.00 96.69 99 ASN A O 1
ATOM 766 N N . LEU A 1 100 ? -19.203 -6.256 -9.662 1.00 96.69 100 LEU A N 1
ATOM 767 C CA . LEU A 1 100 ? -19.328 -7.285 -8.635 1.00 96.69 100 LEU A CA 1
ATOM 768 C C . LEU A 1 100 ? -19.641 -6.647 -7.272 1.00 96.69 100 LEU A C 1
ATOM 770 O O . LEU A 1 100 ? -19.328 -5.471 -7.059 1.00 96.69 100 LEU A O 1
ATOM 774 N N . PRO A 1 101 ? -20.190 -7.416 -6.310 1.00 95.19 101 PRO A N 1
ATOM 775 C CA . PRO A 1 101 ? -20.369 -6.938 -4.943 1.00 95.19 101 PRO A CA 1
ATOM 776 C C . PRO A 1 101 ? -19.067 -6.393 -4.345 1.00 95.19 101 PRO A C 1
ATOM 778 O O . PRO A 1 101 ? -17.971 -6.824 -4.724 1.00 95.19 101 PRO A O 1
ATOM 781 N N . ASN A 1 102 ? -19.177 -5.495 -3.365 1.00 91.12 102 ASN A N 1
ATOM 782 C CA . ASN A 1 102 ? -18.017 -4.947 -2.659 1.00 91.12 102 ASN A CA 1
ATOM 783 C C . ASN A 1 102 ? -17.098 -6.057 -2.120 1.00 91.12 102 ASN A C 1
ATOM 785 O O . ASN A 1 102 ? -17.520 -7.192 -1.896 1.00 91.12 102 ASN A O 1
ATOM 789 N N . LEU A 1 103 ? -15.810 -5.738 -1.970 1.00 94.19 103 LEU A N 1
ATOM 790 C CA . LEU A 1 103 ? -14.838 -6.681 -1.426 1.00 94.19 103 LEU A CA 1
ATOM 791 C C . LEU A 1 103 ? -15.206 -7.026 0.021 1.00 94.19 103 LEU A C 1
ATOM 793 O O . LEU A 1 103 ? -15.172 -6.163 0.894 1.00 94.19 103 LEU A O 1
ATOM 797 N N . GLU A 1 104 ? -15.500 -8.296 0.270 1.00 93.25 104 GLU A N 1
ATOM 798 C CA . GLU A 1 104 ? -15.617 -8.836 1.618 1.00 93.25 104 GLU A CA 1
ATOM 799 C C . GLU A 1 104 ? -14.260 -9.378 2.065 1.00 93.25 104 GLU A C 1
ATOM 801 O O . GLU A 1 104 ? -13.629 -10.182 1.375 1.00 93.25 104 GLU A O 1
ATOM 806 N N . LEU A 1 105 ? -13.787 -8.919 3.224 1.00 94.69 105 LEU A N 1
ATOM 807 C CA . LEU A 1 105 ? -12.547 -9.418 3.805 1.00 94.69 105 LEU A CA 1
ATOM 808 C C . LEU A 1 105 ? -12.800 -10.768 4.470 1.00 94.69 105 LEU A C 1
ATOM 810 O O . LEU A 1 105 ? -13.671 -10.878 5.339 1.00 94.69 105 LEU A O 1
ATOM 814 N N . GLY A 1 106 ? -11.986 -11.758 4.103 1.00 91.31 106 GLY A N 1
ATOM 815 C CA . GLY A 1 106 ? -12.030 -13.098 4.677 1.00 91.31 106 GLY A CA 1
ATOM 816 C C . GLY A 1 106 ? -11.840 -13.129 6.204 1.00 91.31 106 GLY A C 1
ATOM 817 O O . GLY A 1 106 ? -11.531 -12.108 6.839 1.00 91.31 106 GLY A O 1
ATOM 818 N N . PRO A 1 107 ? -12.037 -14.306 6.820 1.00 93.38 107 PRO A N 1
ATOM 819 C CA . PRO A 1 107 ? -11.857 -14.474 8.255 1.00 93.38 107 PRO A CA 1
ATOM 820 C C . PRO A 1 107 ? -10.404 -14.216 8.672 1.00 93.38 107 PRO A C 1
ATOM 822 O O . PRO A 1 107 ? -9.468 -14.357 7.883 1.00 93.38 107 PRO A O 1
ATOM 825 N N . VAL A 1 108 ? -10.212 -13.851 9.941 1.00 93.56 108 VAL A N 1
ATOM 826 C CA . VAL A 1 108 ? -8.873 -13.741 10.528 1.00 93.56 108 VAL A CA 1
ATOM 827 C C . VAL A 1 108 ? -8.236 -15.126 10.577 1.00 93.56 108 VAL A C 1
ATOM 829 O O . VAL A 1 108 ? -8.797 -16.050 11.162 1.00 93.56 108 VAL A O 1
ATOM 832 N N . VAL A 1 109 ? -7.038 -15.251 10.015 1.00 90.56 109 VAL A N 1
ATOM 833 C CA . VAL A 1 109 ? -6.199 -16.439 10.194 1.00 90.56 109 VAL A CA 1
ATOM 834 C C . VAL A 1 109 ? -5.292 -16.202 11.399 1.00 90.56 109 VAL A C 1
ATOM 836 O O . VAL A 1 109 ? -4.514 -15.247 11.416 1.00 90.56 109 VAL A O 1
ATOM 839 N N . ALA A 1 110 ? -5.418 -17.041 12.427 1.00 88.81 110 ALA A N 1
ATOM 840 C CA . ALA A 1 110 ? -4.581 -16.958 13.619 1.00 88.81 110 ALA A CA 1
ATOM 841 C C . ALA A 1 110 ? -3.122 -17.328 13.301 1.00 88.81 110 ALA A C 1
ATOM 843 O O . ALA A 1 110 ? -2.854 -18.177 12.453 1.00 88.81 110 ALA A O 1
ATOM 844 N N . GLY A 1 111 ? -2.178 -16.701 14.001 1.00 85.81 111 GLY A N 1
ATOM 845 C CA . GLY A 1 111 ? -0.753 -16.979 13.848 1.00 85.81 111 GLY A CA 1
ATOM 846 C C . GLY A 1 111 ? 0.122 -15.764 14.131 1.00 85.81 111 GLY A C 1
ATOM 847 O O . GLY A 1 111 ? -0.319 -14.614 14.032 1.00 85.81 111 GLY A O 1
ATOM 848 N N . ALA A 1 112 ? 1.378 -16.029 14.486 1.00 89.06 112 ALA A N 1
ATOM 849 C CA . ALA A 1 112 ? 2.386 -14.991 14.635 1.00 89.06 112 ALA A CA 1
ATOM 850 C C . ALA A 1 112 ? 2.923 -14.561 13.255 1.00 89.06 112 ALA A C 1
ATOM 852 O O . ALA A 1 112 ? 3.085 -15.402 12.367 1.00 89.06 112 ALA A O 1
ATOM 853 N N . PRO A 1 113 ? 3.229 -13.268 13.050 1.00 91.06 113 PRO A N 1
ATOM 854 C CA . PRO A 1 113 ? 3.929 -12.828 11.850 1.00 91.06 113 PRO A CA 1
ATOM 855 C C . PRO A 1 113 ? 5.312 -13.482 11.782 1.00 91.06 113 PRO A C 1
ATOM 857 O O . PRO A 1 113 ? 6.030 -13.492 12.778 1.00 91.06 113 PRO A O 1
ATOM 860 N N . SER A 1 114 ? 5.723 -13.941 10.596 1.00 88.94 114 SER A N 1
ATOM 861 C CA . SER A 1 114 ? 7.044 -14.565 10.406 1.00 88.94 114 SER A CA 1
ATOM 862 C C . SER A 1 114 ? 8.202 -13.645 10.796 1.00 88.94 114 SER A C 1
ATOM 864 O O . SER A 1 114 ? 9.210 -14.119 11.305 1.00 88.94 114 SER A O 1
ATOM 866 N N . ARG A 1 115 ? 8.060 -12.334 10.533 1.00 90.56 115 ARG A N 1
ATOM 867 C CA . ARG A 1 115 ? 9.101 -11.304 10.736 1.00 90.56 115 ARG A CA 1
ATOM 868 C C . ARG A 1 115 ? 10.450 -11.707 10.116 1.00 90.56 115 ARG A C 1
ATOM 870 O O . ARG A 1 115 ? 11.505 -11.324 10.611 1.00 90.56 115 ARG A O 1
ATOM 877 N N . SER A 1 116 ? 10.402 -12.491 9.036 1.00 89.50 116 SER A N 1
ATOM 878 C CA . SER A 1 116 ? 11.588 -12.957 8.320 1.00 89.50 116 SER A CA 1
ATOM 879 C C . SER A 1 116 ? 12.255 -11.774 7.631 1.00 89.50 116 SER A C 1
ATOM 881 O O . SER A 1 116 ? 11.697 -11.204 6.695 1.00 89.50 116 SER A O 1
ATOM 883 N N . LYS A 1 117 ? 13.429 -11.398 8.135 1.00 88.62 117 LYS A N 1
ATOM 884 C CA . LYS A 1 117 ? 14.228 -10.276 7.652 1.00 88.62 117 LYS A CA 1
ATOM 885 C C . LYS A 1 117 ? 15.367 -10.805 6.769 1.00 88.62 117 LYS A C 1
ATOM 887 O O . LYS A 1 117 ? 16.126 -11.645 7.253 1.00 88.62 117 LYS A O 1
ATOM 892 N N . PRO A 1 118 ? 15.520 -10.323 5.523 1.00 93.06 118 PRO A N 1
ATOM 893 C CA . PRO A 1 118 ? 16.696 -10.623 4.709 1.00 93.06 118 PRO A CA 1
ATOM 894 C C . PRO A 1 118 ? 17.994 -10.123 5.363 1.00 93.06 118 PRO A C 1
ATOM 896 O O . PRO A 1 118 ? 17.992 -9.115 6.069 1.00 93.06 118 PRO A O 1
ATOM 899 N N . GLU A 1 119 ? 19.113 -10.805 5.117 1.00 92.31 119 GLU A N 1
ATOM 900 C CA . GLU A 1 119 ? 20.404 -10.468 5.741 1.00 92.31 119 GLU A CA 1
ATOM 901 C C . GLU A 1 119 ? 21.052 -9.215 5.131 1.00 92.31 119 GLU A C 1
ATOM 903 O O . GLU A 1 119 ? 21.673 -8.423 5.835 1.00 92.31 119 GLU A O 1
ATOM 908 N N . ASN A 1 120 ? 20.872 -8.994 3.829 1.00 95.38 120 ASN A N 1
ATOM 909 C CA . ASN A 1 120 ? 21.545 -7.957 3.046 1.00 95.38 120 ASN A CA 1
ATOM 910 C C . ASN A 1 120 ? 20.644 -6.743 2.755 1.00 95.38 120 ASN A C 1
ATOM 912 O O . ASN A 1 120 ? 20.556 -6.283 1.614 1.00 95.38 120 ASN A O 1
ATOM 916 N N . LEU A 1 121 ? 19.959 -6.225 3.778 1.00 96.75 121 LEU A N 1
ATOM 917 C CA . LEU A 1 121 ? 19.159 -5.009 3.626 1.00 96.75 121 LEU A CA 1
ATOM 918 C C . LEU A 1 121 ? 20.037 -3.761 3.535 1.00 96.75 121 LEU A C 1
ATOM 920 O O . LEU A 1 121 ? 20.925 -3.547 4.358 1.00 96.75 121 LEU A O 1
ATOM 924 N N . VAL A 1 122 ? 19.732 -2.909 2.563 1.00 96.88 122 VAL A N 1
ATOM 925 C CA . VAL A 1 122 ? 20.392 -1.623 2.322 1.00 96.88 122 VAL A CA 1
ATOM 926 C C . VAL A 1 122 ? 19.341 -0.536 2.097 1.00 96.88 122 VAL A C 1
ATOM 928 O O 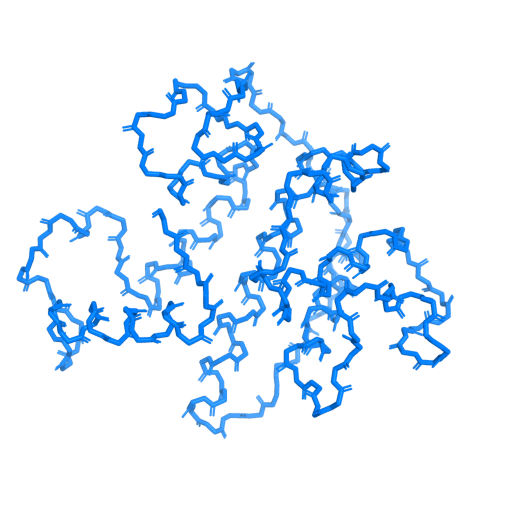. VAL A 1 122 ? 18.199 -0.833 1.750 1.00 96.88 122 VAL A O 1
ATOM 931 N N . MET A 1 123 ? 19.714 0.729 2.290 1.00 95.81 123 MET A N 1
ATOM 932 C CA . MET A 1 123 ? 18.844 1.856 1.943 1.00 95.81 123 MET A CA 1
ATOM 933 C C . MET A 1 123 ? 18.992 2.193 0.460 1.00 95.81 123 MET A C 1
ATOM 935 O O . MET A 1 123 ? 20.115 2.312 -0.032 1.00 95.81 123 MET A O 1
ATOM 939 N N . ALA A 1 124 ? 17.866 2.356 -0.230 1.00 93.69 124 ALA A N 1
ATOM 940 C CA . ALA A 1 124 ? 17.820 2.821 -1.611 1.00 93.69 124 ALA A CA 1
ATOM 941 C C . ALA A 1 124 ? 17.790 4.355 -1.687 1.00 93.69 124 ALA A C 1
ATOM 943 O O . ALA A 1 124 ? 17.411 5.033 -0.730 1.00 93.69 124 ALA A O 1
ATOM 944 N N . GLN A 1 125 ? 18.175 4.901 -2.840 1.00 94.19 125 GLN A N 1
ATOM 945 C CA . GLN A 1 125 ? 17.982 6.317 -3.168 1.00 94.19 125 GLN A CA 1
ATOM 946 C C . GLN A 1 125 ? 16.684 6.549 -3.946 1.00 94.19 125 GLN A C 1
ATOM 948 O O . GLN A 1 125 ? 16.089 7.619 -3.831 1.00 94.19 125 GLN A O 1
ATOM 953 N N . LEU A 1 126 ? 16.227 5.555 -4.718 1.00 92.81 126 LEU A N 1
ATOM 954 C CA . LEU A 1 126 ? 15.028 5.672 -5.555 1.00 92.81 126 LEU A CA 1
ATOM 955 C C . LEU A 1 126 ? 13.708 5.482 -4.783 1.00 92.81 126 LEU A C 1
ATOM 957 O O . LEU A 1 126 ? 12.632 5.679 -5.341 1.00 92.81 126 LEU A O 1
ATOM 961 N N . ASN A 1 127 ? 13.759 5.077 -3.514 1.00 92.38 127 ASN A N 1
ATOM 962 C CA . ASN A 1 127 ? 12.606 5.012 -2.617 1.00 92.38 127 ASN A CA 1
ATOM 963 C C . ASN A 1 127 ? 13.054 5.287 -1.167 1.00 92.38 127 ASN A C 1
ATOM 965 O O . ASN A 1 127 ? 14.241 5.434 -0.894 1.00 92.38 127 ASN A O 1
ATOM 969 N N . TRP A 1 128 ? 12.108 5.405 -0.233 1.00 95.31 128 TRP A N 1
ATOM 970 C CA . TRP A 1 128 ? 12.415 5.747 1.167 1.00 95.31 128 TRP A CA 1
ATOM 971 C C . TRP A 1 128 ? 12.616 4.528 2.077 1.00 95.31 128 TRP A C 1
ATOM 973 O O . TRP A 1 128 ? 12.924 4.679 3.259 1.00 95.31 128 TRP A O 1
ATOM 983 N N . VAL A 1 129 ? 12.422 3.319 1.551 1.00 95.94 129 VAL A N 1
ATOM 984 C CA . VAL A 1 129 ? 12.364 2.082 2.333 1.00 95.94 129 VAL A CA 1
ATOM 985 C C . VAL A 1 129 ? 13.650 1.264 2.174 1.00 95.94 129 VAL A C 1
ATOM 987 O O . VAL A 1 129 ? 14.351 1.393 1.171 1.00 95.94 129 VAL A O 1
ATOM 990 N N . PRO A 1 130 ? 14.005 0.411 3.149 1.00 96.62 130 PRO A N 1
ATOM 991 C CA . PRO A 1 130 ? 15.071 -0.558 2.937 1.00 96.62 130 PRO A CA 1
ATOM 992 C C . PRO A 1 130 ? 14.675 -1.571 1.854 1.00 96.62 130 PRO A C 1
ATOM 994 O O . PRO A 1 130 ? 13.515 -1.972 1.750 1.00 96.62 130 PRO A O 1
ATOM 997 N N . VAL A 1 131 ? 15.663 -2.029 1.089 1.00 97.31 131 VAL A N 1
ATOM 998 C CA . VAL A 1 131 ? 15.530 -3.034 0.023 1.00 97.31 131 VAL A CA 1
ATOM 999 C C . VAL A 1 131 ? 16.611 -4.106 0.165 1.00 97.31 131 VAL A C 1
ATOM 1001 O O . VAL A 1 131 ? 17.591 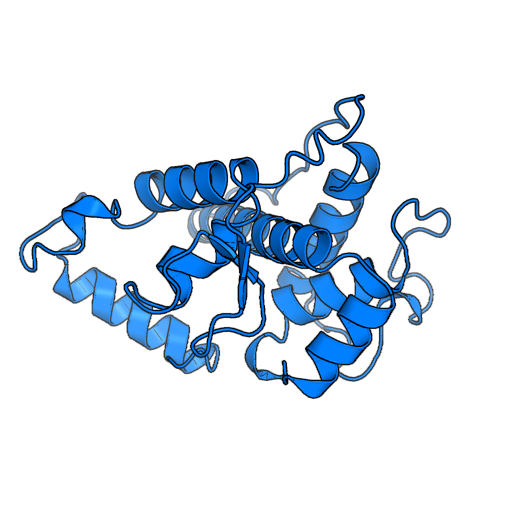-3.919 0.887 1.00 97.31 131 VAL A O 1
ATOM 1004 N N . ILE A 1 132 ? 16.452 -5.236 -0.522 1.00 96.94 132 ILE A N 1
ATOM 1005 C CA . ILE A 1 132 ? 17.529 -6.224 -0.670 1.00 96.94 132 ILE A CA 1
ATOM 1006 C C . ILE A 1 132 ? 18.611 -5.644 -1.589 1.00 96.94 132 ILE A C 1
ATOM 1008 O O . ILE A 1 132 ? 18.313 -5.151 -2.674 1.00 96.94 132 ILE A O 1
ATOM 1012 N N . GLY A 1 133 ? 19.871 -5.706 -1.157 1.00 95.31 133 GLY A N 1
ATOM 1013 C CA . GLY A 1 133 ? 21.001 -5.219 -1.943 1.00 95.31 133 GLY A CA 1
ATOM 1014 C C . GLY A 1 133 ? 21.337 -6.105 -3.156 1.00 95.31 133 GLY A C 1
ATOM 1015 O O . GLY A 1 133 ? 21.129 -7.319 -3.098 1.00 95.31 133 GLY A O 1
ATOM 1016 N N . PRO A 1 134 ? 21.943 -5.538 -4.218 1.00 95.94 134 PRO A N 1
ATOM 1017 C CA . PRO A 1 134 ? 22.311 -4.125 -4.369 1.00 95.94 134 PRO A CA 1
ATOM 1018 C C . PRO A 1 134 ? 21.103 -3.223 -4.687 1.00 95.94 134 PRO A C 1
ATOM 1020 O O . PRO A 1 134 ? 20.323 -3.527 -5.585 1.00 95.94 134 PRO A O 1
ATOM 1023 N N . ALA A 1 135 ? 20.986 -2.090 -3.985 1.00 96.38 135 ALA A N 1
ATOM 1024 C CA . ALA A 1 135 ? 19.938 -1.103 -4.249 1.00 96.38 135 ALA A CA 1
ATOM 1025 C C . ALA A 1 135 ? 20.135 -0.395 -5.596 1.00 96.38 135 ALA A C 1
ATOM 1027 O O . ALA A 1 135 ? 21.254 -0.291 -6.107 1.00 96.38 135 ALA A O 1
ATOM 1028 N N . ASP A 1 136 ? 19.031 0.126 -6.131 1.00 95.50 136 ASP A N 1
ATOM 1029 C CA . ASP A 1 136 ? 18.988 1.031 -7.286 1.00 95.50 136 ASP A CA 1
ATOM 1030 C C . ASP A 1 136 ? 19.579 0.430 -8.575 1.00 95.50 136 ASP A C 1
ATOM 1032 O O . ASP A 1 136 ? 20.032 1.141 -9.472 1.00 95.50 136 ASP A O 1
ATOM 1036 N N . LYS A 1 137 ? 19.577 -0.907 -8.671 1.00 94.69 137 LYS A N 1
ATOM 1037 C CA . LYS A 1 137 ? 19.839 -1.646 -9.917 1.00 94.69 137 LYS A CA 1
ATOM 1038 C C . LYS A 1 137 ? 18.583 -1.885 -10.744 1.00 94.69 137 LYS A C 1
ATOM 1040 O O . LYS A 1 137 ? 18.693 -2.050 -11.951 1.00 94.69 137 LYS A O 1
ATOM 1045 N N . GLU A 1 138 ? 17.426 -1.840 -10.095 1.00 90.31 138 GLU A N 1
ATOM 1046 C CA . GLU A 1 138 ? 16.108 -1.992 -10.701 1.00 90.31 138 GLU A CA 1
ATOM 1047 C C . GLU A 1 138 ? 15.255 -0.748 -10.432 1.00 90.31 138 GLU A C 1
ATOM 1049 O O . GLU A 1 138 ? 15.553 0.054 -9.539 1.00 90.31 138 GLU A O 1
ATOM 1054 N N . ALA A 1 139 ? 14.158 -0.598 -11.178 1.00 89.75 139 ALA A N 1
ATOM 1055 C CA . ALA A 1 139 ? 13.200 0.482 -10.957 1.00 89.75 139 ALA A CA 1
ATOM 1056 C C . ALA A 1 139 ? 12.685 0.490 -9.505 1.00 89.75 139 ALA A C 1
ATOM 1058 O O . ALA A 1 139 ? 12.476 -0.565 -8.902 1.00 89.75 139 ALA A O 1
ATOM 1059 N N . ALA A 1 140 ? 12.411 1.680 -8.954 1.00 91.69 140 ALA A N 1
ATOM 1060 C CA . ALA A 1 140 ? 11.979 1.863 -7.563 1.00 91.69 140 ALA A CA 1
ATOM 1061 C C . ALA A 1 140 ? 10.840 0.915 -7.149 1.00 91.69 140 ALA A C 1
ATOM 1063 O O . ALA A 1 140 ? 10.889 0.327 -6.069 1.00 91.69 140 ALA A O 1
ATOM 1064 N N . VAL A 1 141 ? 9.851 0.741 -8.034 1.00 88.75 141 VAL A N 1
ATOM 1065 C CA . VAL A 1 141 ? 8.675 -0.119 -7.830 1.00 88.75 141 VAL A CA 1
ATOM 1066 C C . VAL A 1 141 ? 9.020 -1.608 -7.751 1.00 88.75 141 VAL A C 1
ATOM 1068 O O . VAL A 1 141 ? 8.384 -2.333 -6.992 1.00 88.75 141 VAL A O 1
ATOM 1071 N N . VAL A 1 142 ? 10.047 -2.054 -8.478 1.00 90.38 142 VAL A N 1
ATOM 1072 C CA . VAL A 1 142 ? 10.478 -3.459 -8.515 1.00 90.38 142 VAL A CA 1
ATOM 1073 C C . VAL A 1 142 ? 11.191 -3.833 -7.217 1.00 90.38 142 VAL A C 1
ATOM 1075 O O . VAL A 1 142 ? 10.940 -4.894 -6.648 1.00 90.38 142 VAL A O 1
ATOM 1078 N N . GLN A 1 143 ? 12.038 -2.939 -6.699 1.00 94.19 143 GLN A N 1
ATOM 1079 C CA . GLN A 1 143 ? 12.816 -3.203 -5.485 1.00 94.19 143 GLN A CA 1
ATOM 1080 C C . GLN A 1 143 ? 12.061 -2.916 -4.171 1.00 94.19 143 GLN A C 1
ATOM 1082 O O . GLN A 1 143 ? 12.426 -3.479 -3.137 1.00 94.19 143 GLN A O 1
ATOM 1087 N N . ALA A 1 144 ? 11.004 -2.091 -4.181 1.00 94.62 144 ALA A N 1
ATOM 1088 C CA . ALA A 1 144 ? 10.363 -1.535 -2.976 1.00 94.62 144 ALA A CA 1
ATOM 1089 C C . ALA A 1 144 ? 9.863 -2.570 -1.951 1.00 94.62 144 ALA A C 1
ATOM 1091 O O . ALA A 1 144 ? 9.882 -2.302 -0.750 1.00 94.62 144 ALA A O 1
ATOM 1092 N N . PHE A 1 145 ? 9.412 -3.746 -2.397 1.00 96.31 145 PHE A N 1
ATOM 1093 C CA . PHE A 1 145 ? 8.880 -4.780 -1.500 1.00 96.31 145 PHE A CA 1
ATOM 1094 C C . PHE A 1 145 ? 9.892 -5.864 -1.128 1.00 96.31 145 PHE A C 1
ATOM 1096 O O . PHE A 1 145 ? 9.594 -6.701 -0.276 1.00 96.31 145 PHE A O 1
ATOM 1103 N N . THR A 1 146 ? 11.088 -5.859 -1.721 1.00 96.19 146 THR A N 1
ATOM 1104 C CA . THR A 1 146 ? 12.064 -6.955 -1.586 1.00 96.19 146 THR A CA 1
ATOM 1105 C C . THR A 1 146 ? 12.469 -7.230 -0.138 1.00 96.19 146 THR A C 1
ATOM 1107 O O . THR A 1 146 ? 12.664 -8.386 0.230 1.00 96.19 146 THR A O 1
ATOM 1110 N N . ALA A 1 147 ? 12.511 -6.204 0.718 1.00 96.69 147 ALA A N 1
ATOM 1111 C CA . ALA A 1 147 ? 12.844 -6.360 2.133 1.00 96.69 147 ALA A CA 1
ATOM 1112 C C . ALA A 1 147 ? 11.791 -7.136 2.951 1.00 96.69 147 ALA A C 1
ATOM 1114 O O . ALA A 1 147 ? 12.077 -7.572 4.067 1.00 96.69 147 ALA A O 1
ATOM 1115 N N . VAL A 1 148 ? 10.593 -7.345 2.394 1.00 96.88 148 VAL A N 1
ATOM 1116 C CA . VAL A 1 148 ? 9.530 -8.186 2.954 1.00 96.88 148 VAL A CA 1
ATOM 1117 C C . VAL A 1 148 ? 9.173 -9.267 1.922 1.00 96.88 148 VAL A C 1
ATOM 1119 O O . VAL A 1 148 ? 8.247 -9.077 1.128 1.00 96.88 148 VAL A O 1
ATOM 1122 N N . PRO A 1 149 ? 9.870 -10.424 1.920 1.00 94.25 149 PRO A N 1
ATOM 1123 C CA . PRO A 1 149 ? 9.778 -11.408 0.837 1.00 94.25 149 PRO A CA 1
ATOM 1124 C C . PRO A 1 149 ? 8.359 -11.891 0.529 1.00 94.25 149 PRO A C 1
ATOM 1126 O O . PRO A 1 149 ? 7.988 -12.023 -0.634 1.00 94.25 149 PRO A O 1
ATOM 1129 N N . GLU A 1 150 ? 7.538 -12.109 1.560 1.00 93.75 150 GLU A N 1
ATOM 1130 C CA . GLU A 1 150 ? 6.154 -12.550 1.363 1.00 93.75 150 GLU A CA 1
ATOM 1131 C C . GLU A 1 150 ? 5.281 -11.458 0.732 1.00 93.75 150 GLU A C 1
ATOM 1133 O O . GLU A 1 150 ? 4.475 -11.750 -0.148 1.00 93.75 150 GLU A O 1
ATOM 1138 N N . THR A 1 151 ? 5.471 -10.192 1.117 1.00 95.75 151 THR A N 1
ATOM 1139 C CA . THR A 1 151 ? 4.781 -9.067 0.468 1.00 95.75 151 THR A CA 1
ATOM 1140 C C . THR A 1 151 ? 5.211 -8.953 -0.988 1.00 95.75 151 THR A C 1
ATOM 1142 O O . THR A 1 151 ? 4.352 -8.857 -1.859 1.00 95.75 151 THR A O 1
ATOM 1145 N N . ASN A 1 152 ? 6.516 -9.036 -1.268 1.00 95.56 152 ASN A N 1
ATOM 1146 C CA . ASN A 1 152 ? 7.033 -9.020 -2.635 1.00 95.56 152 ASN A CA 1
ATOM 1147 C C . ASN A 1 152 ? 6.399 -10.128 -3.487 1.00 95.56 152 ASN A C 1
ATOM 1149 O O . ASN A 1 152 ? 5.884 -9.867 -4.571 1.00 95.56 152 ASN A O 1
ATOM 1153 N N . ARG A 1 153 ? 6.370 -11.359 -2.963 1.00 94.81 153 ARG A N 1
ATOM 1154 C CA . ARG A 1 153 ? 5.768 -12.516 -3.635 1.00 94.81 153 ARG A CA 1
ATOM 1155 C C . ARG A 1 153 ? 4.288 -12.291 -3.953 1.00 94.81 153 ARG A C 1
ATOM 1157 O O . ARG A 1 153 ? 3.855 -12.595 -5.061 1.00 94.81 153 ARG A O 1
ATOM 1164 N N . VAL A 1 154 ? 3.511 -11.777 -2.997 1.00 94.00 154 VAL A N 1
ATOM 1165 C CA . VAL A 1 154 ? 2.072 -11.520 -3.180 1.00 94.00 154 VAL A CA 1
ATOM 1166 C C . VAL A 1 154 ? 1.823 -10.424 -4.215 1.00 94.00 154 VAL A C 1
ATOM 1168 O O . VAL A 1 154 ? 0.966 -10.601 -5.078 1.00 94.00 154 VAL A O 1
ATOM 1171 N N . ILE A 1 155 ? 2.574 -9.321 -4.169 1.00 94.56 155 ILE A N 1
ATOM 1172 C CA . ILE A 1 155 ? 2.413 -8.216 -5.123 1.00 94.56 155 ILE A CA 1
ATOM 1173 C C . ILE A 1 155 ? 2.737 -8.663 -6.548 1.00 94.56 155 ILE A C 1
ATOM 1175 O O . ILE A 1 155 ? 1.958 -8.377 -7.456 1.00 94.56 155 ILE A O 1
ATOM 1179 N N . TRP A 1 156 ? 3.809 -9.429 -6.746 1.00 94.06 156 TRP A N 1
ATOM 1180 C CA . TRP A 1 156 ? 4.140 -9.946 -8.073 1.00 94.06 156 TRP A CA 1
ATOM 1181 C C . TRP A 1 156 ? 3.142 -10.989 -8.572 1.00 94.06 156 TRP A C 1
ATOM 1183 O O . TRP A 1 156 ? 2.719 -10.908 -9.719 1.00 94.06 156 TRP A O 1
ATOM 1193 N N . ALA A 1 157 ? 2.644 -11.880 -7.709 1.00 94.25 157 ALA A N 1
ATOM 1194 C CA . ALA A 1 157 ? 1.563 -12.793 -8.092 1.00 94.25 157 ALA A CA 1
ATOM 1195 C C . ALA A 1 157 ? 0.288 -12.040 -8.531 1.00 94.25 157 ALA A C 1
ATOM 1197 O O . ALA A 1 157 ? -0.410 -12.462 -9.453 1.00 94.25 157 ALA A O 1
ATOM 1198 N N . MET A 1 158 ? -0.013 -10.906 -7.891 1.00 92.88 158 MET A N 1
ATOM 1199 C CA . MET A 1 158 ? -1.126 -10.033 -8.272 1.00 92.88 158 MET A CA 1
ATOM 1200 C C . MET A 1 158 ? -0.871 -9.305 -9.597 1.00 92.88 158 MET A C 1
ATOM 1202 O O . MET A 1 158 ? -1.777 -9.241 -10.430 1.00 92.88 158 MET A O 1
ATOM 1206 N N . ALA A 1 159 ? 0.339 -8.781 -9.810 1.00 90.94 159 ALA A N 1
ATOM 1207 C CA . ALA A 1 159 ? 0.733 -8.139 -11.063 1.00 90.94 159 ALA A CA 1
ATOM 1208 C C . ALA A 1 159 ? 0.674 -9.125 -12.239 1.00 90.94 159 ALA A C 1
ATOM 1210 O O . ALA A 1 159 ? 0.049 -8.823 -13.256 1.00 90.94 159 ALA A O 1
ATOM 1211 N N . ASP A 1 160 ? 1.196 -10.339 -12.062 1.00 92.12 160 ASP A N 1
ATOM 1212 C CA . ASP A 1 160 ? 1.109 -11.421 -13.042 1.00 92.12 160 ASP A CA 1
ATOM 1213 C C . ASP A 1 160 ? -0.356 -11.732 -13.387 1.00 92.12 160 ASP A C 1
ATOM 1215 O O . ASP A 1 160 ? -0.721 -11.869 -14.557 1.00 92.12 160 ASP A O 1
ATOM 1219 N N . ALA A 1 161 ? -1.237 -11.791 -12.384 1.00 90.94 161 ALA A N 1
ATOM 1220 C CA . ALA A 1 161 ? -2.648 -12.109 -12.582 1.00 90.94 161 ALA A CA 1
ATOM 1221 C C . ALA A 1 161 ? -3.464 -10.967 -13.215 1.00 90.94 161 ALA A C 1
ATOM 1223 O O . ALA A 1 161 ? -4.380 -11.243 -13.989 1.00 90.94 161 ALA A O 1
ATOM 1224 N N . GLN A 1 162 ? -3.152 -9.697 -12.933 1.00 89.31 162 GLN A N 1
ATOM 1225 C CA . GLN A 1 162 ? -4.017 -8.557 -13.293 1.00 89.31 162 GLN A CA 1
ATOM 1226 C C . GLN A 1 162 ? -3.419 -7.565 -14.298 1.00 89.31 162 GLN A C 1
ATOM 1228 O O . GLN A 1 162 ? -4.171 -6.782 -14.875 1.00 89.31 162 GLN A O 1
ATOM 1233 N N . TYR A 1 163 ? -2.108 -7.592 -14.532 1.00 89.25 163 TYR A N 1
ATOM 1234 C CA . TYR A 1 163 ? -1.407 -6.643 -15.397 1.00 89.25 163 TYR A CA 1
ATOM 1235 C C . TYR A 1 163 ? -0.454 -7.362 -16.365 1.00 89.25 163 TYR A C 1
ATOM 1237 O O . TYR A 1 163 ? -0.911 -8.137 -17.206 1.00 89.25 163 TYR A O 1
ATOM 1245 N N . ILE A 1 164 ? 0.850 -7.102 -16.268 1.00 90.25 164 ILE A N 1
ATOM 1246 C CA . ILE A 1 164 ? 1.916 -7.678 -17.083 1.00 90.25 164 ILE A CA 1
ATOM 1247 C C . ILE A 1 164 ? 2.871 -8.394 -16.128 1.00 90.25 164 ILE A C 1
ATOM 1249 O O . ILE A 1 164 ? 3.289 -7.771 -15.147 1.00 90.25 164 ILE A O 1
ATOM 1253 N N . PRO A 1 165 ? 3.226 -9.663 -16.387 1.00 90.12 165 PRO A N 1
ATOM 1254 C CA . PRO A 1 165 ? 4.249 -10.331 -15.602 1.00 90.12 165 PRO A CA 1
ATOM 1255 C C . PRO A 1 165 ? 5.600 -9.628 -15.721 1.00 90.12 165 PRO A C 1
ATOM 1257 O O . PRO A 1 165 ? 5.959 -9.177 -16.806 1.00 90.12 165 PRO A O 1
ATOM 1260 N N . ASP A 1 166 ? 6.365 -9.580 -14.631 1.00 85.38 166 ASP A N 1
ATOM 1261 C CA . ASP A 1 166 ? 7.644 -8.848 -14.544 1.00 85.38 166 ASP A CA 1
ATOM 1262 C C . ASP A 1 166 ? 8.573 -9.123 -15.741 1.00 85.38 166 ASP A C 1
ATOM 1264 O O . ASP A 1 166 ? 8.949 -8.230 -16.499 1.00 85.38 166 ASP A O 1
ATOM 1268 N N . LYS A 1 167 ? 8.838 -10.408 -16.000 1.00 86.06 167 LYS A N 1
ATOM 1269 C CA . LYS A 1 167 ? 9.740 -10.860 -17.071 1.00 86.06 167 LYS A CA 1
ATOM 1270 C C . LYS A 1 167 ? 9.246 -10.534 -18.480 1.00 86.06 167 LYS A C 1
ATOM 1272 O O . LYS A 1 167 ? 10.044 -10.531 -19.410 1.00 86.06 167 LYS A O 1
ATOM 1277 N N . GLU A 1 168 ? 7.956 -10.262 -18.639 1.00 90.81 168 GLU A N 1
ATOM 1278 C CA . GLU A 1 168 ? 7.334 -9.919 -19.918 1.00 90.81 168 GLU A CA 1
ATOM 1279 C C . GLU A 1 168 ? 7.328 -8.400 -20.164 1.00 90.81 168 GLU A C 1
ATOM 1281 O O . GLU A 1 168 ? 7.120 -7.952 -21.293 1.00 90.81 168 GLU A O 1
ATOM 1286 N N . MET A 1 169 ? 7.606 -7.575 -19.141 1.00 87.62 169 MET A N 1
ATOM 1287 C CA . MET A 1 169 ? 7.610 -6.111 -19.266 1.00 87.62 169 MET A CA 1
ATOM 1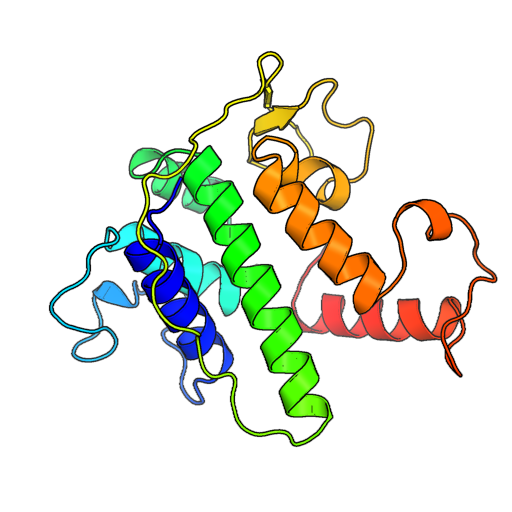288 C C . MET A 1 169 ? 8.665 -5.583 -20.247 1.00 87.62 169 MET A C 1
ATOM 1290 O O . MET A 1 169 ? 8.548 -4.443 -20.703 1.00 87.62 169 MET A O 1
ATOM 1294 N N . VAL A 1 170 ? 9.658 -6.389 -20.623 1.00 88.75 170 VAL A N 1
ATOM 1295 C CA . VAL A 1 170 ? 10.670 -6.023 -21.625 1.00 88.75 170 VAL A CA 1
ATOM 1296 C C . VAL A 1 170 ? 10.178 -6.153 -23.069 1.00 88.75 170 VAL A C 1
ATOM 1298 O O . VAL A 1 170 ? 10.768 -5.533 -23.950 1.00 88.75 170 VAL A O 1
ATOM 1301 N N . ASP A 1 171 ? 9.111 -6.919 -23.339 1.00 93.31 171 ASP A N 1
ATOM 1302 C CA . ASP A 1 171 ? 8.591 -7.086 -24.701 1.00 93.31 171 ASP A CA 1
ATOM 1303 C C . ASP A 1 171 ? 7.562 -5.988 -25.040 1.00 93.31 171 ASP A C 1
ATOM 1305 O O . ASP A 1 171 ? 6.439 -5.982 -24.515 1.00 93.31 171 ASP A O 1
ATOM 1309 N N . PRO A 1 172 ? 7.886 -5.052 -25.954 1.00 91.12 172 PRO A N 1
ATOM 1310 C CA . PRO A 1 172 ? 6.955 -4.007 -26.370 1.00 91.12 172 PRO A CA 1
ATOM 1311 C C . PRO A 1 172 ? 5.783 -4.540 -27.208 1.00 91.12 172 PRO A C 1
ATOM 1313 O O . PRO A 1 172 ? 4.840 -3.794 -27.469 1.00 91.12 172 PRO A O 1
ATOM 1316 N N . ARG A 1 173 ? 5.822 -5.801 -27.658 1.00 94.88 173 ARG A N 1
ATOM 1317 C CA . ARG A 1 173 ? 4.757 -6.436 -28.453 1.00 94.88 173 ARG A CA 1
ATOM 1318 C C . ARG A 1 173 ? 3.863 -7.359 -27.632 1.00 94.88 173 ARG A C 1
ATOM 1320 O O . ARG A 1 173 ? 2.945 -7.951 -28.197 1.00 94.88 173 ARG A O 1
ATOM 1327 N N . TRP A 1 174 ? 4.103 -7.466 -26.328 1.00 95.44 174 TRP A N 1
ATOM 1328 C CA . TRP A 1 174 ? 3.324 -8.330 -25.453 1.00 95.44 174 TRP A CA 1
ATOM 1329 C C . TRP A 1 174 ? 1.828 -7.970 -25.469 1.00 95.44 174 TRP A C 1
ATOM 1331 O O . TRP A 1 174 ? 1.441 -6.808 -25.641 1.00 95.44 174 TRP A O 1
ATOM 1341 N N . THR A 1 175 ? 0.966 -8.973 -25.294 1.00 94.88 175 THR A N 1
ATOM 1342 C CA . THR A 1 175 ? -0.494 -8.804 -25.326 1.00 94.88 175 THR A CA 1
ATOM 1343 C C . THR A 1 175 ? -1.179 -9.596 -24.217 1.00 94.88 175 THR A C 1
ATOM 1345 O O . THR A 1 175 ? -0.689 -10.642 -23.789 1.00 94.88 175 THR A O 1
ATOM 1348 N N . ARG A 1 176 ? -2.350 -9.118 -23.778 1.00 92.19 176 ARG A N 1
ATOM 1349 C CA . ARG A 1 176 ? -3.252 -9.852 -22.882 1.00 92.19 176 ARG A CA 1
ATOM 1350 C C . ARG A 1 176 ? -4.684 -9.747 -23.373 1.00 92.19 176 ARG A C 1
ATOM 1352 O O . ARG A 1 176 ? -5.277 -8.669 -23.367 1.00 92.19 176 ARG A O 1
ATOM 1359 N N . GLY A 1 177 ? -5.251 -10.886 -23.765 1.00 91.88 177 GLY A N 1
ATOM 1360 C CA . GLY A 1 177 ? -6.576 -10.923 -24.375 1.00 91.88 177 GLY A CA 1
ATOM 1361 C C . GLY A 1 177 ? -6.608 -10.025 -25.610 1.00 91.88 177 GLY A C 1
ATOM 1362 O O . GLY A 1 177 ? -5.886 -10.263 -26.570 1.00 91.88 177 GLY A O 1
ATOM 1363 N N . THR A 1 178 ? -7.423 -8.974 -25.567 1.00 93.88 178 THR A N 1
ATOM 1364 C CA . THR A 1 178 ? -7.587 -8.014 -26.669 1.00 93.88 178 THR A CA 1
ATOM 1365 C C . THR A 1 178 ? -6.742 -6.746 -26.524 1.00 93.88 178 THR A C 1
ATOM 1367 O O . THR A 1 178 ? -6.865 -5.854 -27.360 1.00 93.88 178 THR A O 1
ATOM 1370 N N . LEU A 1 179 ? -5.935 -6.618 -25.465 1.00 93.88 179 LEU A N 1
ATOM 1371 C CA . LEU A 1 179 ? -5.136 -5.422 -25.201 1.00 93.88 179 LEU A CA 1
ATOM 1372 C C . LEU A 1 179 ? -3.683 -5.615 -25.638 1.00 93.88 179 LEU A C 1
ATOM 1374 O O . LEU A 1 179 ? -3.012 -6.563 -25.220 1.00 93.88 179 LEU A O 1
ATOM 1378 N N . SER A 1 180 ? -3.186 -4.676 -26.445 1.00 95.44 180 SER A N 1
ATOM 1379 C CA . SER A 1 180 ? -1.764 -4.566 -26.771 1.00 95.44 180 SER A CA 1
ATOM 1380 C C . SER A 1 180 ? -0.990 -3.853 -25.668 1.00 95.44 180 SER A C 1
ATOM 1382 O O . SER A 1 180 ? -1.557 -3.072 -24.897 1.00 95.44 180 SER A O 1
ATOM 1384 N N . ARG A 1 181 ? 0.330 -4.067 -25.620 1.00 94.69 181 ARG A N 1
ATOM 1385 C CA . ARG A 1 181 ? 1.219 -3.364 -24.689 1.00 94.69 181 ARG A CA 1
ATOM 1386 C C . ARG A 1 181 ? 1.021 -1.850 -24.709 1.00 94.69 181 ARG A C 1
ATOM 1388 O O . ARG A 1 181 ? 0.837 -1.249 -23.659 1.00 94.69 181 ARG A O 1
ATOM 1395 N N . LEU A 1 182 ? 0.978 -1.247 -25.897 1.00 94.00 182 LEU A N 1
ATOM 1396 C CA . LEU A 1 182 ? 0.782 0.198 -26.057 1.00 94.00 182 LEU A CA 1
ATOM 1397 C C . LEU A 1 182 ? -0.547 0.683 -25.459 1.00 94.00 182 LEU A C 1
ATOM 1399 O O . LEU A 1 182 ? -0.592 1.744 -24.843 1.00 94.00 182 LEU A O 1
ATOM 1403 N N . GLN A 1 183 ? -1.628 -0.089 -25.611 1.00 95.31 183 GLN A N 1
ATOM 1404 C CA . GLN A 1 183 ? -2.925 0.256 -25.022 1.00 95.31 183 GLN A CA 1
ATOM 1405 C C . GLN A 1 183 ? -2.897 0.154 -23.494 1.00 95.31 183 GLN A C 1
ATOM 1407 O O . GLN A 1 183 ? -3.439 1.028 -22.819 1.00 95.31 183 GLN A O 1
ATOM 1412 N N . MET A 1 184 ? -2.251 -0.881 -22.949 1.00 94.00 184 MET A N 1
ATOM 1413 C CA . MET A 1 184 ? -2.086 -1.041 -21.502 1.00 94.00 184 MET A CA 1
ATOM 1414 C C . MET A 1 184 ? -1.276 0.109 -20.899 1.00 94.00 184 MET A C 1
ATOM 1416 O O . MET A 1 184 ? -1.734 0.720 -19.937 1.00 94.00 184 MET A O 1
ATOM 1420 N N . GLU A 1 185 ? -0.146 0.474 -21.507 1.00 91.56 185 GLU A N 1
ATOM 1421 C CA . GLU A 1 185 ? 0.689 1.588 -21.041 1.00 91.56 185 GLU A CA 1
ATOM 1422 C C . GLU A 1 185 ? -0.018 2.944 -21.170 1.00 91.56 185 GLU A C 1
ATOM 1424 O O . GLU A 1 185 ? 0.135 3.801 -20.302 1.00 91.56 185 GLU A O 1
ATOM 1429 N N . LEU A 1 186 ? -0.855 3.148 -22.196 1.00 93.75 186 LEU A N 1
ATOM 1430 C CA . LEU A 1 186 ? -1.678 4.358 -22.310 1.00 93.75 186 LEU A CA 1
ATOM 1431 C C . LEU A 1 186 ? -2.667 4.481 -21.140 1.00 93.75 186 LEU A C 1
ATOM 1433 O O . LEU A 1 186 ? -2.815 5.558 -20.557 1.00 93.75 186 LEU A O 1
ATOM 1437 N N . VAL A 1 187 ? -3.339 3.380 -20.786 1.00 92.25 187 VAL A N 1
ATOM 1438 C CA . VAL A 1 187 ? -4.248 3.343 -19.633 1.00 92.25 187 VAL A CA 1
ATOM 1439 C C . VAL A 1 187 ? -3.467 3.557 -18.337 1.00 92.25 187 VAL A C 1
ATOM 1441 O O . VAL A 1 187 ? -3.869 4.401 -17.536 1.00 92.25 187 VAL A O 1
ATOM 1444 N N . ALA A 1 188 ? -2.342 2.861 -18.153 1.00 90.31 188 ALA A N 1
ATOM 1445 C CA . ALA A 1 188 ? -1.492 2.997 -16.973 1.00 90.31 188 ALA A CA 1
ATOM 1446 C C . ALA A 1 188 ? -1.011 4.445 -16.805 1.00 90.31 188 ALA A C 1
ATOM 1448 O O . ALA A 1 188 ? -1.205 5.037 -15.748 1.00 90.31 188 ALA A O 1
ATOM 1449 N N . THR A 1 189 ? -0.517 5.066 -17.880 1.00 91.94 189 THR A N 1
ATOM 1450 C CA . THR A 1 189 ? -0.077 6.469 -17.899 1.00 91.94 189 THR A CA 1
ATOM 1451 C C . THR A 1 189 ? -1.198 7.417 -17.484 1.00 91.94 189 THR A C 1
ATOM 1453 O O . THR A 1 189 ? -0.985 8.309 -16.663 1.00 91.94 189 THR A O 1
ATOM 1456 N N . ARG A 1 190 ? -2.418 7.227 -18.005 1.00 94.44 190 ARG A N 1
ATOM 1457 C CA . ARG A 1 190 ? -3.557 8.086 -17.654 1.00 94.44 190 ARG A CA 1
ATOM 1458 C C . ARG A 1 190 ? -3.975 7.919 -16.195 1.00 94.44 190 ARG A C 1
ATOM 1460 O O . ARG A 1 190 ? -4.293 8.912 -15.545 1.00 94.44 190 ARG A O 1
ATOM 1467 N N . VAL A 1 191 ? -3.960 6.692 -15.676 1.00 91.06 191 VAL A N 1
ATOM 1468 C CA . VAL A 1 191 ? -4.236 6.424 -14.258 1.00 91.06 191 VAL A CA 1
ATOM 1469 C C . VAL A 1 191 ? -3.168 7.070 -13.377 1.00 91.06 191 VAL A C 1
ATOM 1471 O O . VAL A 1 191 ? -3.522 7.773 -12.433 1.00 91.06 191 VAL A O 1
ATOM 1474 N N . SER A 1 192 ? -1.886 6.902 -13.709 1.00 91.38 192 SER A N 1
ATOM 1475 C CA . SER A 1 192 ? -0.770 7.513 -12.982 1.00 91.38 192 SER A CA 1
ATOM 1476 C C . SER A 1 192 ? -0.868 9.036 -12.969 1.00 91.38 192 SER A C 1
ATOM 1478 O O . SER A 1 192 ? -0.788 9.636 -11.901 1.00 91.38 192 SER A O 1
ATOM 1480 N N . GLN A 1 193 ? -1.165 9.661 -14.113 1.00 93.50 193 GLN A N 1
ATOM 1481 C CA . GLN A 1 193 ? -1.377 11.107 -14.206 1.00 93.50 193 GLN A CA 1
ATOM 1482 C C . GLN A 1 193 ? -2.531 11.581 -13.310 1.00 93.50 193 GLN A C 1
ATOM 1484 O O . GLN A 1 193 ? -2.379 12.546 -12.570 1.00 93.50 193 GLN A O 1
ATOM 1489 N N . GLN A 1 194 ? -3.683 10.902 -13.345 1.00 91.19 194 GLN A N 1
ATOM 1490 C CA . GLN A 1 194 ? -4.851 11.259 -12.526 1.00 91.19 194 GLN A CA 1
ATOM 1491 C C . GLN A 1 194 ? -4.630 11.058 -11.024 1.00 91.19 194 GLN A C 1
ATOM 1493 O O . GLN A 1 194 ? -5.361 11.622 -10.212 1.00 91.19 194 GLN A O 1
ATOM 1498 N N . ARG A 1 195 ? -3.669 10.210 -10.658 1.00 87.81 195 ARG A N 1
ATOM 1499 C CA . ARG A 1 195 ? -3.302 9.908 -9.273 1.00 87.81 195 ARG A CA 1
ATOM 1500 C C . ARG A 1 195 ? -2.046 10.637 -8.815 1.00 87.81 195 ARG A C 1
ATOM 1502 O O . ARG A 1 195 ? -1.624 10.395 -7.689 1.00 87.81 195 ARG A O 1
ATOM 1509 N N . GLU A 1 196 ? -1.475 11.485 -9.672 1.00 90.06 196 GLU A N 1
ATOM 1510 C CA . GLU A 1 196 ? -0.208 12.182 -9.439 1.00 90.06 196 GLU A CA 1
ATOM 1511 C C . GLU A 1 196 ? 0.913 11.220 -8.997 1.00 90.06 196 GLU A C 1
ATOM 1513 O O . GLU A 1 196 ? 1.723 11.513 -8.121 1.00 90.06 196 GLU A O 1
ATOM 1518 N N . CYS A 1 197 ? 0.928 10.024 -9.592 1.00 86.19 197 CYS A N 1
ATOM 1519 C CA . CYS A 1 197 ? 1.944 9.006 -9.368 1.00 86.19 197 CYS A CA 1
ATOM 1520 C C . CYS A 1 197 ? 3.031 9.160 -10.434 1.00 86.19 197 CYS A C 1
ATOM 1522 O O . CYS A 1 197 ? 2.848 8.750 -11.582 1.00 86.19 197 CYS A O 1
ATOM 1524 N N . PHE A 1 198 ? 4.139 9.789 -10.053 1.00 79.12 198 PHE A N 1
ATOM 1525 C CA . PHE A 1 198 ? 5.269 10.073 -10.934 1.00 79.12 198 PHE A CA 1
ATOM 1526 C C . PHE A 1 198 ? 6.510 9.302 -10.467 1.00 79.12 198 PHE A C 1
ATOM 1528 O O . PHE A 1 198 ? 6.699 9.115 -9.263 1.00 79.12 198 PHE A O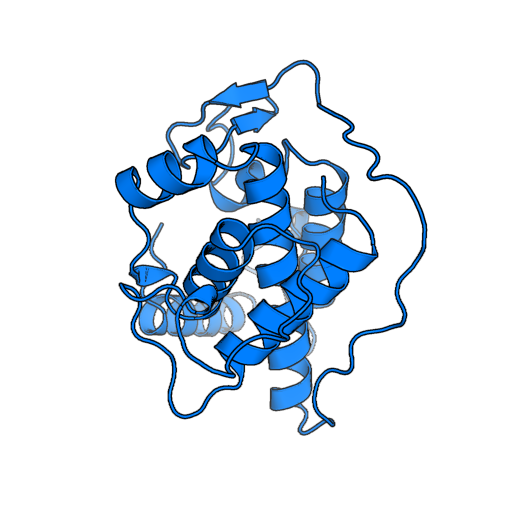 1
ATOM 1535 N N . TYR A 1 199 ? 7.312 8.845 -11.431 1.00 62.34 199 TYR A N 1
ATOM 1536 C CA . TYR A 1 199 ? 8.603 8.184 -11.220 1.00 62.34 199 TYR A CA 1
ATOM 1537 C C . TYR A 1 199 ? 9.754 9.154 -11.461 1.00 62.34 199 TYR A C 1
ATOM 1539 O O . TYR A 1 199 ? 9.608 10.006 -12.369 1.00 62.34 199 TYR A O 1
#

Sequence (199 aa):
WWTGAQRRELAATALLAITETQPVPPWVGVSTVANKLPANLTAPNIAHDAIYRISRHAATLTREWYEKVVAEIDPLAFIELCGIACTVASVAAFRRTLNLPNLELGPVVAGAPSRSKPENLVMAQLNWVPVIGPADKEAAVVQAFTAVPETNRVIWAMADAQYIPDKEMVDPRWTRGTLSRLQMELVATRVSQQRECFY

Radius of gyration: 17.18 Å; chains: 1; bounding box: 43×33×48 Å